Protein AF-A0A963K3J2-F1 (afdb_monomer)

Solvent-accessible surface area (backbone atoms only — not comparable to full-atom values): 12270 Å² total; per-residue (Å²): 139,78,87,81,76,84,78,78,78,76,57,69,78,58,10,74,37,19,31,16,16,49,46,50,81,23,24,69,46,45,49,48,38,48,72,75,38,70,86,36,48,73,39,66,18,94,37,64,67,50,16,40,44,32,27,72,74,52,56,12,47,28,26,45,41,67,46,39,28,72,78,82,41,66,40,70,70,47,72,71,44,58,87,70,54,78,58,26,75,59,49,71,49,79,40,76,63,57,34,19,39,30,26,40,80,88,43,45,86,87,50,42,45,36,34,30,11,18,62,66,60,50,68,40,20,48,62,56,32,60,78,69,70,44,42,80,40,84,35,94,33,32,26,57,31,39,48,50,46,52,70,67,62,46,45,41,40,30,22,45,28,37,68,58,23,25,68,77,47,67,36,37,73,79,41,70,66,43,45,73,54,95,76,30,35,36,38,27,39,32,31,23,66,66,77,54,79,83,54,92,86,70,61,90,80,86,86,86,86,86,85,87,67,66,100,53,91,91,55,128

Nearest PDB structures (foldseek):
  6vh5-assembly1_C  TM=9.732E-01  e=1.500E-26  Brucella abortus 2308
  7am0-assembly2_C  TM=9.475E-01  e=1.123E-25  Komagataeibacter europaeus
  7am0-assembly1_A  TM=9.284E-01  e=2.779E-24  Komagataeibacter europaeus
  2qmx-assembly1_A  TM=9.480E-01  e=4.105E-21  Chlorobaculum tepidum TLS
  3luy-assembly1_A-2  TM=8.808E-01  e=1.979E-15  Bifidobacterium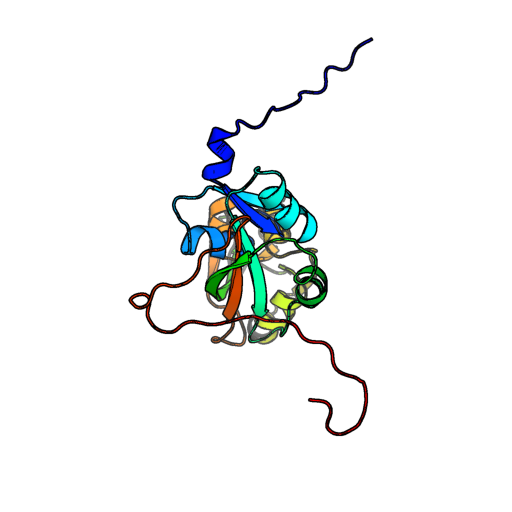 adolescentis ATCC 15703

Sequence (220 aa):
MDEQANDETVDPAGAHQRIAFQGRPGAYSHMACRQAYPELEPLPCESFESAFAAVRDGLARYAMIPVDNTVAGRVADVHHLMPHCGLHIIGEQFLRVNHHLLAVPGATMATVRHVHSHVHALGQCRKFLNEHGLKPVVAADTAGAAADLARTGDLATAVIASHLAAEIYGLVSLTADVEDAEHNTTRFLVLAQEPRYPGVKDGPAITSFLFKVRNVPAAL

Radius of gyration: 19.98 Å; Cα contacts (8 Å, |Δi|>4): 454; chains: 1; bounding box: 61×45×53 Å

Structure (mmCIF, N/CA/C/O backbone):
data_AF-A0A963K3J2-F1
#
_entry.id   AF-A0A963K3J2-F1
#
loop_
_atom_site.group_PDB
_atom_site.id
_atom_site.type_symbol
_atom_site.label_atom_id
_atom_site.label_alt_id
_atom_site.label_comp_id
_atom_site.label_asym_id
_atom_site.label_entity_id
_atom_site.label_seq_id
_atom_site.pdbx_PDB_ins_code
_atom_site.Cartn_x
_atom_site.Cartn_y
_atom_site.Cartn_z
_atom_site.occupancy
_atom_site.B_iso_or_equiv
_atom_site.auth_seq_id
_atom_site.auth_comp_id
_atom_site.auth_asym_id
_atom_site.auth_atom_id
_atom_site.pdbx_PDB_model_num
ATOM 1 N N . MET A 1 1 ? -34.856 1.326 -26.102 1.00 36.12 1 MET A N 1
ATOM 2 C CA . MET A 1 1 ? -34.506 2.651 -26.638 1.00 36.12 1 MET A CA 1
ATOM 3 C C . MET A 1 1 ? -34.648 3.639 -25.497 1.00 36.12 1 MET A C 1
ATOM 5 O O . MET A 1 1 ? -35.773 3.859 -25.078 1.00 36.12 1 MET A O 1
ATOM 9 N N . ASP A 1 2 ? -33.620 4.172 -24.857 1.00 36.34 2 ASP A N 1
ATOM 10 C CA . ASP A 1 2 ? -32.172 4.024 -24.982 1.00 36.34 2 ASP A CA 1
ATOM 11 C C . ASP A 1 2 ? -31.593 4.302 -23.585 1.00 36.34 2 ASP A C 1
ATOM 13 O O . ASP A 1 2 ? -31.950 5.297 -22.956 1.00 36.34 2 ASP A O 1
ATOM 17 N N . GLU A 1 3 ? -30.740 3.404 -23.092 1.00 36.47 3 GLU A N 1
ATOM 18 C CA . GLU A 1 3 ? -29.854 3.644 -21.949 1.00 36.47 3 GLU A CA 1
ATOM 19 C C . GLU A 1 3 ? -28.633 4.396 -22.486 1.00 36.47 3 GLU A C 1
ATOM 21 O O . GLU A 1 3 ? -27.808 3.829 -23.202 1.00 36.47 3 GLU A O 1
ATOM 26 N N . GLN A 1 4 ? -28.528 5.689 -22.183 1.00 33.72 4 GLN A N 1
ATOM 27 C CA . GLN A 1 4 ? -27.292 6.431 -22.408 1.00 33.72 4 GLN A CA 1
ATOM 28 C C . GLN A 1 4 ? -26.324 6.104 -21.272 1.00 33.72 4 GLN A C 1
ATOM 30 O O . GLN A 1 4 ? -26.425 6.637 -20.168 1.00 33.72 4 GLN A O 1
ATOM 35 N N . ALA A 1 5 ? -25.405 5.185 -21.563 1.00 39.09 5 ALA A N 1
ATOM 36 C CA . ALA A 1 5 ? -24.184 4.996 -20.803 1.00 39.09 5 ALA A CA 1
ATOM 37 C C . ALA A 1 5 ? -23.383 6.306 -20.824 1.00 39.09 5 ALA A C 1
ATOM 39 O O . ALA A 1 5 ? -23.091 6.853 -21.889 1.00 39.09 5 ALA A O 1
ATOM 40 N N . ASN A 1 6 ? -23.067 6.816 -19.637 1.00 36.31 6 ASN A N 1
ATOM 41 C CA . ASN A 1 6 ? -22.196 7.963 -19.447 1.00 36.31 6 ASN A CA 1
ATOM 42 C C . ASN A 1 6 ? -20.753 7.501 -19.711 1.00 36.31 6 ASN A C 1
ATOM 44 O O . ASN A 1 6 ? -20.092 6.972 -18.821 1.00 36.31 6 ASN A O 1
ATOM 48 N N . ASP A 1 7 ? -20.317 7.613 -20.963 1.00 40.16 7 ASP A N 1
ATOM 49 C CA . ASP A 1 7 ? -18.926 7.432 -21.372 1.00 40.16 7 ASP A CA 1
ATOM 50 C C . ASP A 1 7 ? -18.143 8.673 -20.920 1.00 40.16 7 ASP A C 1
ATOM 52 O O . ASP A 1 7 ? -18.127 9.706 -21.594 1.00 40.16 7 ASP A O 1
ATOM 56 N N . GLU A 1 8 ? -17.575 8.619 -19.712 1.00 42.84 8 GLU A N 1
ATOM 57 C CA . GLU A 1 8 ? -16.612 9.617 -19.252 1.00 42.84 8 GLU A CA 1
ATOM 58 C C . GLU A 1 8 ? -15.342 9.483 -20.096 1.00 42.84 8 GLU A C 1
ATOM 60 O O . GLU A 1 8 ? -14.406 8.756 -19.765 1.00 42.84 8 GLU A O 1
ATOM 65 N N . THR A 1 9 ? -15.310 10.204 -21.214 1.00 43.97 9 THR A N 1
ATOM 66 C CA . THR A 1 9 ? -14.106 10.386 -22.018 1.00 43.97 9 THR A CA 1
ATOM 67 C C . THR A 1 9 ? -13.031 11.034 -21.149 1.00 43.97 9 THR A C 1
ATOM 69 O O . THR A 1 9 ? -13.088 12.230 -20.855 1.00 43.97 9 THR A O 1
ATOM 72 N N . VAL A 1 10 ? -12.063 10.230 -20.710 1.00 51.34 10 VAL A N 1
ATOM 73 C CA . VAL A 1 10 ? -10.895 10.679 -19.952 1.00 51.34 10 VAL A CA 1
ATOM 74 C C . VAL A 1 10 ? -10.100 11.653 -20.819 1.00 51.34 10 VAL A C 1
ATOM 76 O O . VAL A 1 10 ? -9.636 11.292 -21.898 1.00 51.34 10 VAL A O 1
ATOM 79 N N . ASP A 1 11 ? -9.949 12.892 -20.349 1.00 47.28 11 ASP A N 1
ATOM 80 C CA . ASP A 1 11 ? -9.118 13.900 -21.005 1.00 47.28 11 ASP A CA 1
ATOM 81 C C . ASP A 1 11 ? -7.659 13.396 -21.097 1.00 47.28 11 ASP A C 1
ATOM 83 O O . ASP A 1 11 ? -7.029 13.167 -20.055 1.00 47.28 11 ASP A O 1
ATOM 87 N N . PRO A 1 12 ? -7.087 13.231 -22.306 1.00 49.44 12 PRO A N 1
ATOM 88 C CA . PRO A 1 12 ? -5.704 12.786 -22.480 1.00 49.44 12 PRO A CA 1
ATOM 89 C C . PRO A 1 12 ? -4.677 13.734 -21.835 1.00 49.44 12 PRO A C 1
ATOM 91 O O . PRO A 1 12 ? -3.562 13.308 -21.531 1.00 49.44 12 PRO A O 1
ATOM 94 N N . ALA A 1 13 ? -5.031 14.995 -21.548 1.00 52.22 13 ALA A N 1
ATOM 95 C CA . ALA A 1 13 ? -4.171 15.903 -20.787 1.00 52.22 13 ALA A CA 1
ATOM 96 C C . ALA A 1 13 ? -4.051 15.512 -19.299 1.00 52.22 13 ALA A C 1
ATOM 98 O O . ALA A 1 13 ? -2.998 15.724 -18.689 1.00 52.22 13 ALA A O 1
ATOM 99 N N . GLY A 1 14 ? -5.092 14.901 -18.720 1.00 59.16 14 GLY A N 1
ATOM 100 C CA . GLY A 1 14 ? -5.112 14.445 -17.325 1.00 59.16 14 GLY A CA 1
ATOM 101 C C . GLY A 1 14 ? -4.278 13.183 -17.086 1.00 59.16 14 GLY A C 1
ATOM 102 O O . GLY A 1 14 ? -3.716 12.997 -16.007 1.00 59.16 14 GLY A O 1
ATOM 103 N N . ALA A 1 15 ? -4.109 12.343 -18.107 1.00 61.09 15 ALA A N 1
ATOM 104 C CA . ALA A 1 15 ? -3.328 11.114 -18.000 1.00 61.09 15 ALA A CA 1
ATOM 105 C C . ALA A 1 15 ? -1.845 11.341 -17.668 1.00 61.09 15 ALA A C 1
ATOM 107 O O . ALA A 1 15 ? -1.241 10.581 -16.907 1.00 61.09 15 ALA A O 1
ATOM 108 N N . HIS A 1 16 ? -1.258 12.430 -18.177 1.00 71.56 16 HIS A N 1
ATOM 109 C CA . HIS A 1 16 ? 0.124 12.816 -17.873 1.00 71.56 16 HIS A CA 1
ATOM 110 C C . HIS A 1 16 ? 0.338 13.257 -16.417 1.00 71.56 16 HIS A C 1
ATOM 112 O O . HIS A 1 16 ? 1.486 13.442 -16.000 1.00 71.56 16 HIS A O 1
ATOM 118 N N . GLN A 1 17 ? -0.740 13.409 -15.648 1.00 91.25 17 GLN A N 1
ATOM 119 C CA . GLN A 1 17 ? -0.713 13.806 -14.246 1.00 91.25 17 GLN A CA 1
ATOM 120 C C . GLN A 1 17 ? -1.071 12.659 -13.300 1.00 91.25 17 GLN A C 1
ATOM 122 O O . GLN A 1 17 ? -1.201 12.903 -12.111 1.00 91.25 17 GLN A O 1
ATOM 127 N N . ARG A 1 18 ? -1.209 11.415 -13.780 1.00 97.50 18 ARG A N 1
ATOM 128 C CA . ARG A 1 18 ? -1.636 10.279 -12.946 1.00 97.50 18 ARG A CA 1
ATOM 129 C C . ARG A 1 18 ? -0.554 9.233 -12.716 1.00 97.50 18 ARG A C 1
ATOM 131 O O . ARG A 1 18 ? 0.294 9.003 -13.579 1.00 97.50 18 ARG A O 1
ATOM 138 N N . ILE A 1 19 ? -0.630 8.550 -11.576 1.00 98.38 19 ILE A N 1
ATOM 139 C CA . ILE A 1 19 ? 0.194 7.382 -11.241 1.00 98.38 19 ILE A CA 1
ATOM 140 C C . ILE A 1 19 ? -0.681 6.211 -10.786 1.00 98.38 19 ILE A C 1
ATOM 142 O O . ILE A 1 19 ? -1.353 6.278 -9.761 1.00 98.38 19 ILE A O 1
ATOM 146 N N . ALA A 1 20 ? -0.684 5.129 -11.561 1.00 98.31 20 ALA A N 1
ATOM 147 C CA . ALA A 1 20 ? -1.483 3.943 -11.294 1.00 98.31 20 ALA A CA 1
ATOM 148 C C . ALA A 1 20 ? -0.890 3.094 -10.164 1.00 98.31 20 ALA A C 1
ATOM 150 O O . ALA A 1 20 ? 0.326 2.932 -10.055 1.00 98.31 20 ALA A O 1
ATOM 151 N N . PHE A 1 21 ? -1.745 2.493 -9.346 1.00 98.06 21 PHE A N 1
ATOM 152 C CA . PHE A 1 21 ? -1.334 1.513 -8.349 1.00 98.06 21 PHE A CA 1
ATOM 153 C C . PHE A 1 21 ? -2.431 0.476 -8.130 1.00 98.06 21 PHE A C 1
ATOM 155 O O . PHE A 1 21 ? -3.615 0.783 -8.216 1.00 98.06 21 PHE A O 1
ATOM 162 N N . GLN A 1 22 ? -2.049 -0.752 -7.789 1.00 95.69 22 GLN A N 1
ATOM 163 C CA . GLN A 1 22 ? -3.020 -1.769 -7.394 1.00 95.69 22 GLN A CA 1
ATOM 164 C C . GLN A 1 22 ? -3.481 -1.534 -5.949 1.00 95.69 22 GLN A C 1
ATOM 166 O O . GLN A 1 22 ? -2.655 -1.393 -5.041 1.00 95.69 22 GLN A O 1
ATOM 171 N N . GLY A 1 23 ? -4.797 -1.503 -5.742 1.00 94.44 23 GLY A N 1
ATOM 172 C CA . GLY A 1 23 ? -5.432 -1.399 -4.434 1.00 94.44 23 GLY A CA 1
ATOM 173 C C . GLY A 1 23 ? -6.428 -0.245 -4.329 1.00 94.44 23 GLY A C 1
ATOM 174 O O . GLY A 1 23 ? -6.877 0.327 -5.318 1.00 94.44 23 GLY A O 1
ATOM 175 N N . ARG A 1 24 ? -6.785 0.089 -3.087 1.00 95.69 24 ARG A N 1
ATOM 176 C CA . ARG A 1 24 ? -7.781 1.118 -2.756 1.00 95.69 24 ARG A CA 1
ATOM 177 C C . ARG A 1 24 ? -7.133 2.412 -2.255 1.00 95.69 24 ARG A C 1
ATOM 179 O O . ARG A 1 24 ? -6.004 2.375 -1.751 1.00 95.69 24 ARG A O 1
ATOM 186 N N . PRO A 1 25 ? -7.846 3.552 -2.300 1.00 97.69 25 PRO A N 1
ATOM 187 C CA . PRO A 1 25 ? -7.408 4.763 -1.619 1.00 97.69 25 PRO A CA 1
ATOM 188 C C . PRO A 1 25 ? -7.081 4.486 -0.144 1.00 97.69 25 PRO A C 1
ATOM 190 O O . PRO A 1 25 ? -7.899 3.948 0.596 1.00 97.69 25 PRO A O 1
ATOM 193 N N . GLY A 1 26 ? -5.855 4.804 0.272 1.00 97.00 26 GLY A N 1
ATOM 194 C CA . GLY A 1 26 ? -5.379 4.590 1.643 1.00 97.00 26 GLY A CA 1
ATOM 195 C C . GLY A 1 26 ? -4.521 3.334 1.791 1.00 97.00 26 GLY A C 1
ATOM 196 O O . GLY A 1 26 ? -3.943 3.110 2.851 1.00 97.00 26 GLY A O 1
ATOM 197 N N . ALA A 1 27 ? -4.373 2.529 0.736 1.00 96.88 27 ALA A N 1
ATOM 198 C CA . ALA A 1 27 ? -3.398 1.447 0.711 1.00 96.88 27 ALA A CA 1
ATOM 199 C C . ALA A 1 27 ? -1.955 1.981 0.788 1.00 96.88 27 ALA A C 1
ATOM 201 O O . ALA A 1 27 ? -1.672 3.128 0.436 1.00 96.88 27 ALA A O 1
ATOM 202 N N . TYR A 1 28 ? -1.010 1.122 1.172 1.00 96.69 28 TYR A N 1
ATOM 203 C CA . TYR A 1 28 ? 0.413 1.480 1.194 1.00 96.69 28 TYR A CA 1
ATOM 204 C C . TYR A 1 28 ? 0.950 1.860 -0.193 1.00 96.69 28 TYR A C 1
ATOM 206 O O . TYR A 1 28 ? 1.763 2.771 -0.301 1.00 96.69 28 TYR A O 1
ATOM 214 N N . SER A 1 29 ? 0.438 1.255 -1.269 1.00 96.75 29 SER A N 1
ATOM 215 C CA . SER A 1 29 ? 0.767 1.675 -2.637 1.00 96.75 29 SER A CA 1
ATOM 216 C C . SER A 1 29 ? 0.284 3.103 -2.942 1.00 96.75 29 SER A C 1
ATOM 218 O O . SER A 1 29 ? 0.998 3.852 -3.606 1.00 96.75 29 SER A O 1
ATOM 220 N N . HIS A 1 30 ? -0.870 3.525 -2.399 1.00 98.00 30 HIS A N 1
ATOM 221 C CA . HIS A 1 30 ? -1.339 4.915 -2.497 1.00 98.00 30 HIS A CA 1
ATOM 222 C C . HIS A 1 30 ? -0.369 5.861 -1.767 1.00 98.00 30 HIS A C 1
ATOM 224 O O . HIS A 1 30 ? 0.026 6.891 -2.310 1.00 98.00 30 HIS A O 1
ATOM 230 N N . MET A 1 31 ? 0.081 5.492 -0.565 1.00 97.50 31 MET A N 1
ATOM 231 C CA . MET A 1 31 ? 1.093 6.268 0.163 1.00 97.50 31 MET A CA 1
ATOM 232 C C . MET A 1 31 ? 2.410 6.384 -0.604 1.00 97.50 31 MET A C 1
ATOM 234 O O . MET A 1 31 ? 2.953 7.481 -0.698 1.00 97.50 31 MET A O 1
ATOM 238 N N . ALA A 1 32 ? 2.895 5.283 -1.187 1.00 97.81 32 ALA A N 1
ATOM 239 C CA . ALA A 1 32 ? 4.112 5.285 -1.994 1.00 97.81 32 ALA A CA 1
ATOM 240 C C . ALA A 1 32 ? 3.996 6.250 -3.185 1.00 97.81 32 ALA A C 1
ATOM 242 O O . ALA A 1 32 ? 4.937 6.990 -3.463 1.00 97.81 32 ALA A O 1
ATOM 243 N N . CYS A 1 33 ? 2.826 6.306 -3.834 1.00 98.00 33 CYS A N 1
ATOM 244 C CA . CYS A 1 33 ? 2.549 7.289 -4.882 1.00 98.00 33 CYS A CA 1
ATOM 245 C C . CYS A 1 33 ? 2.665 8.726 -4.358 1.00 98.00 33 CYS A C 1
ATOM 247 O O . CYS A 1 33 ? 3.443 9.500 -4.908 1.00 98.00 33 CYS A O 1
ATOM 249 N N . ARG A 1 34 ? 1.954 9.068 -3.271 1.00 96.38 34 ARG A N 1
ATOM 250 C CA . ARG A 1 34 ? 1.953 10.437 -2.718 1.00 96.38 34 ARG A CA 1
ATOM 251 C C . ARG A 1 34 ? 3.329 10.879 -2.215 1.00 96.38 34 ARG A C 1
ATOM 253 O O . ARG A 1 34 ? 3.647 12.059 -2.307 1.00 96.38 34 ARG A O 1
ATOM 260 N N . GLN A 1 35 ? 4.131 9.961 -1.672 1.00 96.44 35 GLN A N 1
ATOM 261 C CA . GLN A 1 35 ? 5.469 10.277 -1.167 1.00 96.44 35 GLN A CA 1
ATOM 262 C C . GLN A 1 35 ? 6.483 10.489 -2.297 1.00 96.44 35 GLN A C 1
ATOM 264 O O . GLN A 1 35 ? 7.317 11.386 -2.205 1.00 96.44 35 GLN A O 1
ATOM 269 N N . ALA A 1 36 ? 6.433 9.659 -3.341 1.00 96.62 36 ALA A N 1
ATOM 270 C CA . ALA A 1 36 ? 7.413 9.695 -4.423 1.00 96.62 36 ALA A CA 1
ATOM 271 C C . ALA A 1 36 ? 7.085 10.725 -5.512 1.00 96.62 36 ALA A C 1
ATOM 273 O O . ALA A 1 36 ? 8.001 11.295 -6.102 1.00 96.62 36 ALA A O 1
ATOM 274 N N . TYR A 1 37 ? 5.795 10.943 -5.772 1.00 96.75 37 TYR A N 1
ATOM 275 C CA . TYR A 1 37 ? 5.282 11.814 -6.829 1.00 96.75 37 TYR A CA 1
ATOM 276 C C . TYR A 1 37 ? 4.099 12.645 -6.302 1.00 96.75 37 TYR A C 1
ATOM 278 O O . TYR A 1 37 ? 2.956 12.408 -6.699 1.00 96.75 37 TYR A O 1
ATOM 286 N N . PRO A 1 38 ? 4.334 13.594 -5.375 1.00 95.94 38 PRO A N 1
ATOM 287 C CA . PRO A 1 38 ? 3.273 14.407 -4.769 1.00 95.94 38 PRO A CA 1
ATOM 288 C C . PRO A 1 38 ? 2.497 15.264 -5.781 1.00 95.94 38 PRO A C 1
ATOM 290 O O . PRO A 1 38 ? 1.388 15.704 -5.488 1.00 95.94 38 PRO A O 1
ATOM 293 N N . GLU A 1 39 ? 3.076 15.516 -6.953 1.00 95.56 39 GLU A N 1
ATOM 294 C CA . GLU A 1 39 ? 2.466 16.245 -8.060 1.00 95.56 39 GLU A CA 1
ATOM 295 C C . GLU A 1 39 ? 1.533 15.394 -8.932 1.00 95.56 39 GLU A C 1
ATOM 297 O O . GLU A 1 39 ? 0.820 15.957 -9.763 1.00 95.56 39 GLU A O 1
ATOM 302 N N . LEU A 1 40 ? 1.550 14.064 -8.780 1.00 96.62 40 LEU A N 1
ATOM 303 C CA . LEU A 1 40 ? 0.716 13.154 -9.561 1.00 96.62 40 LEU A CA 1
ATOM 304 C C . LEU A 1 40 ? -0.502 12.684 -8.759 1.00 96.62 40 LEU A C 1
ATOM 306 O O . LEU A 1 40 ? -0.405 12.319 -7.589 1.00 96.62 40 LEU A O 1
ATOM 310 N N . GLU A 1 41 ? -1.650 12.632 -9.425 1.00 97.25 41 GLU A N 1
ATOM 311 C CA . GLU A 1 41 ? -2.896 12.070 -8.919 1.00 97.25 41 GLU A CA 1
ATOM 312 C C . GLU A 1 41 ? -2.813 10.530 -8.883 1.00 97.25 41 GLU A C 1
ATOM 314 O O . GLU A 1 41 ? -2.624 9.886 -9.923 1.00 97.25 41 GLU A O 1
ATOM 319 N N . PRO A 1 42 ? -2.956 9.894 -7.708 1.00 97.62 42 PRO A N 1
ATOM 320 C CA . PRO A 1 42 ? -2.936 8.439 -7.618 1.00 97.62 42 PRO A CA 1
ATOM 321 C C . PRO A 1 42 ? -4.200 7.819 -8.225 1.00 97.62 42 PRO A C 1
ATOM 323 O O . PRO A 1 42 ? -5.315 8.134 -7.817 1.00 97.62 42 PRO A O 1
ATOM 326 N N . LEU A 1 43 ? -4.020 6.886 -9.159 1.00 98.00 43 LEU A N 1
ATOM 327 C CA . LEU A 1 43 ? -5.089 6.155 -9.835 1.00 98.00 43 LEU A CA 1
ATOM 328 C C . LEU A 1 43 ? -5.190 4.728 -9.258 1.00 98.00 43 LEU A C 1
ATOM 330 O O . LEU A 1 43 ? -4.334 3.893 -9.564 1.00 98.00 43 LEU A O 1
ATOM 334 N N . PRO A 1 44 ? -6.199 4.421 -8.421 1.00 97.56 44 PRO A N 1
ATOM 335 C CA . PRO A 1 44 ? -6.404 3.069 -7.911 1.00 97.56 44 PRO A CA 1
ATOM 336 C C . PRO A 1 44 ? -6.821 2.116 -9.036 1.00 97.56 44 PRO A C 1
ATOM 338 O O . PRO A 1 44 ? -7.592 2.471 -9.924 1.00 97.56 44 PRO A O 1
ATOM 341 N N . CYS A 1 45 ? -6.315 0.891 -8.984 1.00 97.00 45 CYS A N 1
ATOM 342 C CA . CYS A 1 45 ? -6.562 -0.168 -9.955 1.00 97.00 45 CYS A CA 1
ATOM 343 C C . CYS A 1 45 ? -6.872 -1.480 -9.220 1.00 97.00 45 CYS A C 1
ATOM 345 O O . CYS A 1 45 ? -6.311 -1.757 -8.157 1.00 97.00 45 CYS A O 1
ATOM 347 N N . GLU A 1 46 ? -7.754 -2.311 -9.774 1.00 93.50 46 GLU A N 1
ATOM 348 C CA . GLU A 1 46 ? -8.210 -3.538 -9.102 1.00 93.50 46 GLU A CA 1
ATOM 349 C C . GLU A 1 46 ? -7.116 -4.616 -9.047 1.00 93.50 46 GLU A C 1
ATOM 351 O O . GLU A 1 46 ? -6.962 -5.314 -8.041 1.00 93.50 46 GLU A O 1
ATOM 356 N N . SER A 1 47 ? -6.301 -4.703 -10.100 1.00 94.12 47 SER A N 1
ATOM 357 C CA . SER A 1 47 ? -5.203 -5.666 -10.251 1.00 94.12 47 SER A CA 1
ATOM 358 C C . SER A 1 47 ? -3.908 -5.008 -10.743 1.00 94.12 47 SER A C 1
ATOM 360 O O . SER A 1 47 ? -3.919 -3.881 -11.249 1.00 94.12 47 SER A O 1
ATOM 362 N N . PHE A 1 48 ? -2.779 -5.717 -10.649 1.00 95.25 48 PHE A N 1
ATOM 363 C CA . PHE A 1 48 ? -1.515 -5.235 -11.219 1.00 95.25 48 PHE A CA 1
ATOM 364 C C . PHE A 1 48 ? -1.597 -5.101 -12.740 1.00 95.25 48 PHE A C 1
ATOM 366 O O . PHE A 1 48 ? -1.094 -4.133 -13.301 1.00 95.25 48 PHE A O 1
ATOM 373 N N . GLU A 1 49 ? -2.285 -6.021 -13.411 1.00 95.19 49 GLU A N 1
ATOM 374 C CA . GLU A 1 49 ? -2.509 -5.989 -14.852 1.00 95.19 49 GLU A CA 1
ATOM 375 C C . GLU A 1 49 ? -3.277 -4.743 -15.279 1.00 95.19 49 GLU A C 1
ATOM 377 O O . GLU A 1 49 ? -2.909 -4.130 -16.281 1.00 95.19 49 GLU A O 1
ATOM 382 N N . SER A 1 50 ? -4.293 -4.341 -14.506 1.00 96.06 50 SER A N 1
ATOM 383 C CA . SER A 1 50 ? -5.024 -3.097 -14.763 1.00 96.06 50 SER A CA 1
ATOM 384 C C . SER A 1 50 ? -4.157 -1.857 -14.519 1.00 96.06 50 SER A C 1
ATOM 386 O O . SER A 1 50 ? -4.199 -0.932 -15.326 1.00 96.06 50 SER A O 1
ATOM 388 N N . ALA A 1 51 ? -3.273 -1.867 -13.511 1.00 97.25 51 ALA A N 1
ATOM 389 C CA . ALA A 1 51 ? -2.291 -0.794 -13.324 1.00 97.25 51 ALA A CA 1
ATOM 390 C C . ALA A 1 51 ? -1.284 -0.712 -14.488 1.00 97.25 51 ALA A C 1
ATOM 392 O O . ALA A 1 51 ? -0.931 0.381 -14.926 1.00 97.25 51 ALA A O 1
ATOM 393 N N . PHE A 1 52 ? -0.842 -1.851 -15.035 1.00 96.88 52 PHE A N 1
ATOM 394 C CA . PHE A 1 52 ? 0.017 -1.865 -16.224 1.00 96.88 52 PHE A CA 1
ATOM 395 C C . PHE A 1 52 ? -0.724 -1.377 -17.469 1.00 96.88 52 PHE A C 1
ATOM 397 O O . PHE A 1 52 ? -0.164 -0.608 -18.249 1.00 96.88 52 PHE A O 1
ATOM 404 N N . ALA A 1 53 ? -1.972 -1.816 -17.657 1.00 96.19 53 ALA A N 1
ATOM 405 C CA . ALA A 1 53 ? -2.822 -1.380 -18.759 1.00 96.19 53 ALA A CA 1
ATOM 406 C C . AL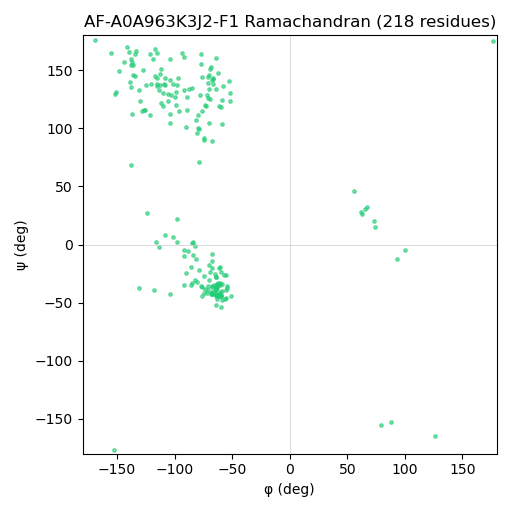A A 1 53 ? -3.041 0.133 -18.719 1.00 96.19 53 ALA A C 1
ATOM 408 O O . ALA A 1 53 ? -2.823 0.788 -19.729 1.00 96.19 53 ALA A O 1
ATOM 409 N N . ALA A 1 54 ? -3.313 0.702 -17.541 1.00 97.12 54 ALA A N 1
ATOM 410 C CA . ALA A 1 54 ? -3.473 2.143 -17.377 1.00 97.12 54 ALA A CA 1
ATOM 411 C C . ALA A 1 54 ? -2.265 2.941 -17.900 1.00 97.12 54 ALA A C 1
ATOM 413 O O . ALA A 1 54 ? -2.446 4.005 -18.483 1.00 97.12 54 ALA A O 1
ATOM 414 N N . VAL A 1 55 ? -1.038 2.433 -17.749 1.00 97.12 55 VAL A N 1
ATOM 415 C CA . VAL A 1 55 ? 0.151 3.093 -18.314 1.00 97.12 55 VAL A CA 1
ATOM 416 C C . VAL A 1 55 ? 0.263 2.880 -19.822 1.00 97.12 55 VAL A C 1
ATOM 418 O O . VAL A 1 55 ? 0.541 3.827 -20.551 1.00 97.12 55 VAL A O 1
ATOM 421 N N . ARG A 1 56 ? 0.036 1.656 -20.314 1.00 94.94 56 ARG A N 1
ATOM 422 C CA . ARG A 1 56 ? 0.129 1.348 -21.755 1.00 94.94 56 ARG A CA 1
ATOM 423 C C . ARG A 1 56 ? -0.908 2.089 -22.592 1.00 94.94 56 ARG A C 1
ATOM 425 O O . ARG A 1 56 ? -0.596 2.521 -23.697 1.00 94.94 56 ARG A O 1
ATOM 432 N N . ASP A 1 57 ? -2.111 2.229 -22.052 1.00 94.38 57 ASP A N 1
ATOM 433 C CA . ASP A 1 57 ? -3.253 2.852 -22.717 1.00 94.38 57 ASP A CA 1
ATOM 434 C C . ASP A 1 57 ? -3.234 4.380 -22.547 1.00 94.38 57 ASP A C 1
ATOM 436 O O . ASP A 1 57 ? -4.130 5.075 -23.019 1.00 94.38 57 ASP A O 1
ATOM 440 N N . GLY A 1 58 ? -2.207 4.915 -21.872 1.00 93.81 58 GLY A N 1
ATOM 441 C CA . GLY A 1 58 ? -2.040 6.344 -21.663 1.00 93.81 58 GLY A CA 1
ATOM 442 C C . GLY A 1 58 ? -3.105 6.944 -20.750 1.00 93.81 58 GLY A C 1
ATOM 443 O O . GLY A 1 58 ? -3.469 8.090 -20.957 1.00 93.81 58 GLY A O 1
ATOM 444 N N . LEU A 1 59 ? -3.614 6.194 -19.765 1.00 95.69 59 LEU A N 1
ATOM 445 C CA . LEU A 1 59 ? -4.499 6.682 -18.692 1.00 95.69 59 LEU A CA 1
ATOM 446 C C . LEU A 1 59 ? -3.717 7.162 -17.459 1.00 95.69 59 LEU A C 1
ATOM 448 O O . LEU A 1 59 ? -4.216 7.974 -16.677 1.00 95.69 59 LEU A O 1
ATOM 452 N N . ALA A 1 60 ? -2.498 6.653 -17.277 1.00 97.69 60 ALA A N 1
ATOM 453 C CA . ALA A 1 60 ? -1.562 7.053 -16.238 1.00 97.69 60 ALA A CA 1
ATOM 454 C C . ALA A 1 60 ? -0.152 7.205 -16.807 1.00 97.69 60 ALA A C 1
ATOM 456 O O . ALA A 1 60 ? 0.277 6.455 -17.680 1.00 97.69 60 ALA A O 1
ATOM 457 N N . ARG A 1 61 ? 0.604 8.159 -16.267 1.00 97.06 61 ARG A N 1
ATOM 458 C CA . ARG A 1 61 ? 1.989 8.399 -16.666 1.00 97.06 61 ARG A CA 1
ATOM 459 C C . ARG A 1 61 ? 2.923 7.300 -16.169 1.00 97.06 61 ARG A C 1
ATOM 461 O O . ARG A 1 61 ? 3.820 6.885 -16.900 1.00 97.06 61 ARG A O 1
ATOM 468 N N . TYR A 1 62 ? 2.724 6.861 -14.929 1.00 98.06 62 TYR A N 1
ATOM 469 C CA . TYR A 1 62 ? 3.542 5.844 -14.269 1.00 98.06 62 TYR A CA 1
ATOM 470 C C . TYR A 1 62 ? 2.676 4.806 -13.561 1.00 98.06 62 TYR A C 1
ATOM 472 O O . TYR A 1 62 ? 1.508 5.066 -13.277 1.00 98.06 62 TYR A O 1
ATOM 480 N N . ALA A 1 63 ? 3.269 3.665 -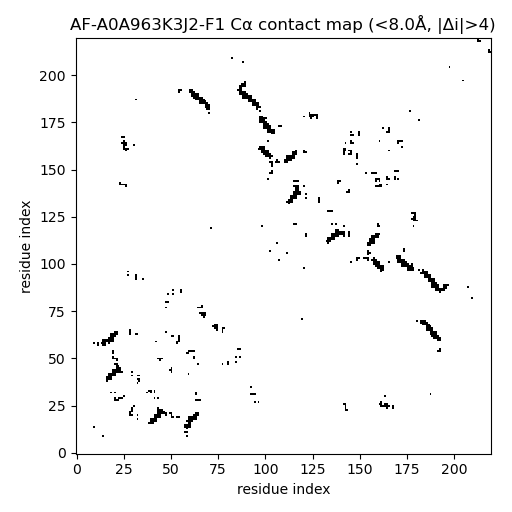13.211 1.00 98.06 63 ALA A N 1
ATOM 481 C CA . ALA A 1 63 ? 2.703 2.726 -12.248 1.00 98.06 63 ALA A CA 1
ATOM 482 C C . ALA A 1 63 ? 3.651 2.513 -11.060 1.00 98.06 63 ALA A C 1
ATOM 484 O O . ALA A 1 63 ? 4.858 2.367 -11.249 1.00 98.06 63 ALA A O 1
ATOM 485 N N . MET A 1 64 ? 3.098 2.471 -9.847 1.00 98.19 64 MET A N 1
ATOM 486 C CA . MET A 1 64 ? 3.807 2.203 -8.594 1.00 98.19 64 MET A CA 1
ATOM 487 C C . MET A 1 64 ? 3.511 0.776 -8.128 1.00 98.19 64 MET A C 1
ATOM 489 O O . MET A 1 64 ? 2.379 0.459 -7.756 1.00 98.19 64 MET A O 1
ATOM 493 N N . ILE A 1 65 ? 4.522 -0.095 -8.151 1.00 97.12 65 ILE A N 1
ATOM 494 C CA . ILE A 1 65 ? 4.321 -1.546 -8.041 1.00 97.12 65 ILE A CA 1
ATOM 495 C C . ILE A 1 65 ? 5.179 -2.134 -6.916 1.00 97.12 65 ILE A C 1
ATOM 497 O O . ILE A 1 65 ? 6.405 -2.097 -7.023 1.00 97.12 65 ILE A O 1
ATOM 501 N N . PRO A 1 66 ? 4.586 -2.695 -5.846 1.00 95.31 66 PRO A N 1
ATOM 502 C CA . PRO A 1 66 ? 5.339 -3.360 -4.787 1.00 95.31 66 PRO A CA 1
ATOM 503 C C . PRO A 1 66 ? 5.946 -4.672 -5.297 1.00 95.31 66 PRO A C 1
ATOM 505 O O . PRO A 1 66 ? 5.252 -5.473 -5.918 1.00 95.31 66 PRO A O 1
ATOM 508 N N . VAL A 1 67 ? 7.226 -4.916 -5.008 1.00 93.44 67 VAL A N 1
ATOM 509 C CA . VAL A 1 67 ? 7.933 -6.146 -5.422 1.00 93.44 67 VAL A CA 1
ATOM 510 C C . VAL A 1 67 ? 8.430 -6.977 -4.246 1.00 93.44 67 VAL A C 1
ATOM 512 O O . VAL A 1 67 ? 8.303 -8.199 -4.258 1.00 93.44 67 VAL A O 1
ATOM 515 N N . ASP A 1 68 ? 8.922 -6.322 -3.198 1.00 90.81 68 ASP A N 1
ATOM 516 C CA . ASP A 1 68 ? 9.521 -6.974 -2.036 1.00 90.81 68 ASP A CA 1
ATOM 517 C C . ASP A 1 68 ? 9.073 -6.279 -0.753 1.00 90.81 68 ASP A C 1
ATOM 519 O O . ASP A 1 68 ? 9.034 -5.051 -0.689 1.00 90.81 68 ASP A O 1
ATOM 523 N N . ASN A 1 69 ? 8.794 -7.050 0.294 1.00 91.19 69 ASN A N 1
ATOM 524 C CA . ASN A 1 69 ? 8.606 -6.554 1.651 1.00 91.19 69 ASN A CA 1
ATOM 525 C C . ASN A 1 69 ? 9.553 -7.287 2.613 1.00 91.19 69 ASN A C 1
ATOM 527 O O . ASN A 1 69 ? 9.707 -8.505 2.535 1.00 91.19 69 ASN A O 1
ATOM 531 N N . THR A 1 70 ? 10.177 -6.562 3.542 1.00 88.38 70 THR A N 1
ATOM 532 C CA . THR A 1 70 ? 11.171 -7.132 4.471 1.00 88.38 70 THR A CA 1
ATOM 533 C C . THR A 1 70 ? 10.594 -8.163 5.445 1.00 88.38 70 THR A C 1
ATOM 535 O O . THR A 1 70 ? 11.331 -9.033 5.899 1.00 88.38 70 THR A O 1
ATOM 538 N N . VAL A 1 71 ? 9.294 -8.098 5.753 1.00 81.88 71 VAL A N 1
ATOM 539 C CA . VAL A 1 71 ? 8.623 -8.978 6.727 1.00 81.88 71 VAL A CA 1
ATOM 540 C C . VAL A 1 71 ? 7.773 -10.053 6.042 1.00 81.88 71 VAL A C 1
ATOM 542 O O . VAL A 1 71 ? 7.786 -11.208 6.457 1.00 81.88 71 VAL A O 1
ATOM 545 N N . ALA A 1 72 ? 7.029 -9.690 4.997 1.00 78.81 72 ALA A N 1
ATOM 546 C CA . ALA A 1 72 ? 6.131 -10.578 4.255 1.00 78.81 72 ALA A CA 1
ATOM 547 C C . ALA A 1 72 ? 6.801 -11.266 3.049 1.00 78.81 72 ALA A C 1
ATOM 549 O O . ALA A 1 72 ? 6.227 -12.189 2.476 1.00 78.81 72 ALA A O 1
ATOM 550 N N . GLY A 1 73 ? 8.014 -10.849 2.675 1.00 82.44 73 GLY A N 1
ATOM 551 C CA . GLY A 1 73 ? 8.748 -11.393 1.537 1.00 82.44 73 GLY A CA 1
ATOM 552 C C . GLY A 1 73 ? 8.282 -10.836 0.188 1.00 82.44 73 GLY A C 1
ATOM 553 O O . GLY A 1 73 ? 7.759 -9.725 0.092 1.00 82.44 73 GLY A O 1
ATOM 554 N N . ARG A 1 74 ? 8.521 -11.612 -0.873 1.00 81.38 74 ARG A N 1
ATOM 555 C CA . ARG A 1 74 ? 8.209 -11.241 -2.263 1.00 81.38 74 ARG A CA 1
ATOM 556 C C . ARG A 1 74 ? 6.709 -11.133 -2.505 1.00 81.38 74 ARG A C 1
ATOM 558 O O . ARG A 1 74 ? 5.944 -11.993 -2.070 1.00 81.38 74 ARG A O 1
ATOM 565 N N . VAL A 1 75 ? 6.310 -10.155 -3.313 1.00 81.19 75 VAL A N 1
ATOM 566 C CA . VAL A 1 75 ? 4.947 -10.072 -3.851 1.00 81.19 75 VAL A CA 1
ATOM 567 C C . VAL A 1 75 ? 4.854 -11.016 -5.053 1.00 81.19 75 VAL A C 1
ATOM 569 O O . VAL A 1 75 ? 5.283 -10.685 -6.158 1.00 81.19 75 VAL A O 1
ATOM 572 N N . ALA A 1 76 ? 4.360 -12.234 -4.810 1.00 67.00 76 ALA A N 1
ATOM 573 C CA . ALA A 1 76 ? 4.482 -13.366 -5.733 1.00 67.00 76 ALA A CA 1
ATOM 574 C C . ALA A 1 76 ? 3.947 -13.083 -7.149 1.00 67.00 76 ALA A C 1
ATOM 576 O O . ALA A 1 76 ? 4.641 -13.363 -8.128 1.00 67.00 76 ALA A O 1
ATOM 577 N N . ASP A 1 77 ? 2.764 -12.477 -7.263 1.00 75.38 77 ASP A N 1
ATOM 578 C CA . ASP A 1 77 ? 2.104 -12.270 -8.558 1.00 75.38 77 ASP A CA 1
ATOM 579 C C . ASP A 1 77 ? 2.883 -11.302 -9.458 1.00 75.38 77 ASP A C 1
ATOM 581 O O . ASP A 1 77 ? 2.998 -11.508 -10.667 1.00 75.38 77 ASP A O 1
ATOM 585 N N . VAL A 1 78 ? 3.529 -10.290 -8.874 1.00 82.31 78 VAL A N 1
ATOM 586 C CA . VAL A 1 78 ? 4.258 -9.270 -9.638 1.00 82.31 78 VAL A CA 1
ATOM 587 C C . VAL A 1 78 ? 5.449 -9.872 -10.382 1.00 82.31 78 VAL A C 1
ATOM 589 O O . VAL A 1 78 ? 5.670 -9.543 -11.545 1.00 82.31 78 VAL A O 1
ATOM 592 N N . HIS A 1 79 ? 6.189 -10.810 -9.785 1.00 80.06 79 HIS A N 1
ATOM 593 C CA . HIS A 1 79 ? 7.340 -11.426 -10.459 1.00 80.06 79 HIS A CA 1
ATOM 594 C C . HIS A 1 79 ? 6.961 -12.225 -11.712 1.00 80.06 79 HIS A C 1
ATOM 596 O O . HIS A 1 79 ? 7.776 -12.338 -12.630 1.00 80.06 79 HIS A O 1
ATOM 602 N N . HIS A 1 80 ? 5.739 -12.759 -11.768 1.00 84.19 80 HIS A N 1
ATOM 603 C CA . HIS A 1 80 ? 5.225 -13.453 -12.946 1.00 84.19 80 HIS A CA 1
ATOM 604 C C . HIS A 1 80 ? 4.722 -12.489 -14.024 1.00 84.19 80 HIS A C 1
ATOM 606 O O . HIS A 1 80 ? 4.861 -12.780 -15.212 1.00 84.19 80 HIS A O 1
ATOM 612 N N . LEU A 1 81 ? 4.182 -11.337 -13.624 1.00 88.12 81 LEU A N 1
ATOM 613 C CA . LEU A 1 81 ? 3.603 -10.361 -14.547 1.00 88.12 81 LEU A CA 1
ATOM 614 C C . LEU A 1 81 ? 4.638 -9.390 -15.131 1.00 88.12 81 LEU A C 1
ATOM 616 O O . LEU A 1 81 ? 4.544 -9.013 -16.299 1.00 88.12 81 LEU A O 1
ATOM 620 N N . MET A 1 82 ? 5.655 -9.016 -14.352 1.00 87.38 82 MET A N 1
ATO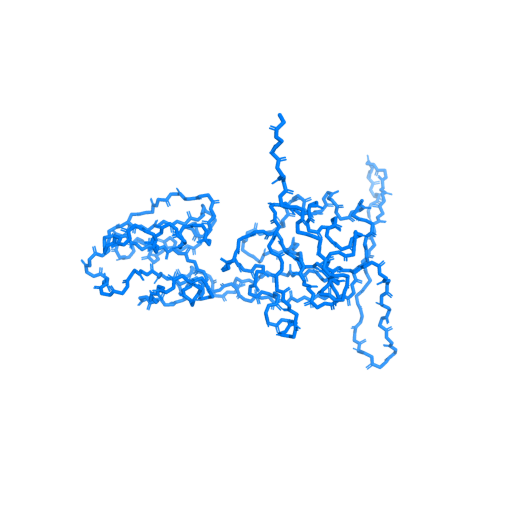M 621 C CA . MET A 1 82 ? 6.702 -8.064 -14.745 1.00 87.38 82 MET A CA 1
ATOM 622 C C . MET A 1 82 ? 7.382 -8.384 -16.091 1.00 87.38 82 MET A C 1
ATOM 624 O O . MET A 1 82 ? 7.518 -7.466 -16.899 1.00 87.38 82 MET A O 1
ATOM 628 N N . PRO A 1 83 ? 7.758 -9.641 -16.413 1.00 88.50 83 PRO A N 1
ATOM 629 C CA . PRO A 1 83 ? 8.351 -9.980 -17.713 1.00 88.50 83 PRO A CA 1
ATOM 630 C C . PRO A 1 83 ? 7.461 -9.663 -18.922 1.00 88.50 83 PRO A C 1
ATOM 632 O O . PRO A 1 83 ? 7.962 -9.529 -20.036 1.00 88.50 83 PRO A O 1
ATOM 635 N N . HIS A 1 84 ? 6.147 -9.588 -18.714 1.00 89.25 84 HIS A N 1
ATOM 636 C CA . HIS A 1 84 ? 5.141 -9.465 -19.765 1.00 89.25 84 HIS A CA 1
ATOM 637 C C . HIS A 1 84 ? 4.368 -8.142 -19.695 1.00 89.25 84 HIS A C 1
ATOM 639 O O . HIS A 1 84 ? 3.472 -7.917 -20.504 1.00 89.25 84 HIS A O 1
ATOM 645 N N . CYS A 1 85 ? 4.710 -7.251 -18.756 1.00 91.31 85 CYS A N 1
ATOM 646 C CA . CYS A 1 85 ? 3.965 -6.011 -18.542 1.00 91.31 85 CYS A CA 1
ATOM 647 C C . CYS A 1 85 ? 4.122 -4.999 -19.691 1.00 91.31 85 CYS A C 1
ATOM 649 O O . CYS A 1 85 ? 3.232 -4.169 -19.884 1.00 91.31 85 CYS A O 1
ATOM 651 N N . GLY A 1 86 ? 5.208 -5.092 -20.471 1.00 92.38 86 GLY A N 1
ATOM 652 C CA . GLY A 1 86 ? 5.493 -4.190 -21.592 1.00 92.38 86 GLY A CA 1
ATOM 653 C C . GLY A 1 86 ? 5.927 -2.785 -21.167 1.00 92.38 86 GLY A C 1
ATOM 654 O O . GLY A 1 86 ? 5.792 -1.856 -21.952 1.00 92.38 86 GLY A O 1
ATOM 655 N N . LEU A 1 87 ? 6.406 -2.627 -19.929 1.00 96.19 87 LEU A N 1
ATOM 656 C CA . LEU A 1 87 ? 6.832 -1.356 -19.345 1.00 96.19 87 LEU A CA 1
ATOM 657 C C . LEU A 1 87 ? 8.300 -1.416 -18.905 1.00 96.19 87 LEU A C 1
ATOM 659 O O . LEU A 1 87 ? 8.880 -2.491 -18.733 1.00 96.19 87 LEU A O 1
ATOM 663 N N . HIS A 1 88 ? 8.886 -0.246 -18.673 1.00 96.25 88 HIS A N 1
ATOM 664 C CA . HIS A 1 88 ? 10.268 -0.084 -18.237 1.00 96.25 88 HIS A CA 1
ATOM 665 C C . HIS A 1 88 ? 10.340 0.369 -16.782 1.00 96.25 88 HIS A C 1
ATOM 667 O O . HIS A 1 88 ? 9.619 1.276 -16.374 1.00 96.25 88 HIS A O 1
ATOM 673 N N . ILE A 1 89 ? 11.253 -0.225 -16.010 1.00 96.00 89 ILE A N 1
ATOM 674 C CA . ILE A 1 89 ? 11.584 0.253 -14.663 1.00 96.00 89 ILE A CA 1
ATOM 675 C C . ILE A 1 89 ? 12.392 1.543 -14.808 1.00 96.00 89 ILE A C 1
ATOM 677 O O . ILE A 1 89 ? 13.478 1.525 -15.387 1.00 96.00 89 ILE A O 1
ATOM 681 N N . ILE A 1 90 ? 11.869 2.646 -14.274 1.00 95.62 90 ILE A N 1
ATOM 682 C CA . ILE A 1 90 ? 12.499 3.976 -14.336 1.00 95.62 90 ILE A CA 1
ATOM 683 C C . ILE A 1 90 ? 12.946 4.504 -12.969 1.00 95.62 90 ILE A C 1
ATOM 685 O O . ILE A 1 90 ? 13.502 5.597 -12.877 1.00 95.62 90 ILE A O 1
ATOM 689 N N . GLY A 1 91 ? 12.685 3.747 -11.905 1.00 94.88 91 GLY A N 1
ATOM 690 C CA . GLY A 1 91 ? 13.057 4.103 -10.545 1.00 94.88 91 GLY A CA 1
ATOM 691 C C . GLY A 1 91 ? 12.548 3.092 -9.526 1.00 94.88 91 GLY A C 1
ATOM 692 O O . GLY A 1 91 ? 11.804 2.165 -9.855 1.00 94.88 91 GLY A O 1
ATOM 693 N N . GLU A 1 92 ? 12.942 3.298 -8.276 1.00 95.19 92 GLU A N 1
ATOM 694 C CA . GLU A 1 92 ? 12.476 2.529 -7.129 1.00 95.19 92 GLU A CA 1
ATOM 695 C C . GLU A 1 92 ? 12.164 3.450 -5.954 1.00 95.19 92 GLU A C 1
ATOM 697 O O . GLU A 1 92 ? 12.699 4.555 -5.859 1.00 95.19 92 GLU A O 1
ATOM 702 N N . GLN A 1 93 ? 11.275 2.995 -5.077 1.00 95.75 93 GLN A N 1
ATOM 703 C CA . GLN A 1 93 ? 10.846 3.720 -3.889 1.00 95.75 93 GLN A CA 1
ATOM 704 C C . GLN A 1 93 ? 10.751 2.765 -2.709 1.00 95.75 93 GLN A C 1
ATOM 706 O O . GLN A 1 93 ? 10.211 1.667 -2.829 1.00 95.75 93 GLN A O 1
ATOM 711 N N . PHE A 1 94 ? 11.265 3.184 -1.559 1.00 96.06 94 PHE A N 1
ATOM 712 C CA . PHE A 1 94 ? 11.201 2.408 -0.327 1.00 96.06 94 PHE A CA 1
ATOM 713 C C . PHE A 1 94 ? 10.249 3.098 0.637 1.00 96.06 94 PHE A C 1
ATOM 715 O O . PHE A 1 94 ? 10.481 4.237 1.038 1.00 96.06 94 PHE A O 1
ATOM 722 N N . LEU A 1 95 ? 9.188 2.395 1.016 1.00 95.81 95 LEU A N 1
ATOM 723 C CA . LEU A 1 95 ? 8.215 2.878 1.984 1.00 95.81 95 LEU A CA 1
ATOM 724 C C . LEU A 1 95 ? 8.321 2.044 3.254 1.00 95.81 95 LEU A C 1
ATOM 726 O O . LEU A 1 95 ? 8.120 0.825 3.217 1.00 95.81 95 LEU A O 1
ATOM 730 N N . ARG A 1 96 ? 8.589 2.704 4.381 1.00 94.25 96 ARG A N 1
ATOM 731 C CA . ARG A 1 96 ? 8.405 2.087 5.694 1.00 94.25 96 ARG A CA 1
ATOM 732 C C . ARG A 1 96 ? 6.904 1.905 5.939 1.00 94.25 96 ARG A C 1
ATOM 734 O O . ARG A 1 96 ? 6.122 2.842 5.806 1.00 94.25 96 ARG A O 1
ATOM 741 N N . VAL A 1 97 ? 6.509 0.678 6.243 1.00 92.69 97 VAL A N 1
ATOM 742 C CA . VAL A 1 97 ? 5.137 0.287 6.554 1.00 92.69 97 VAL A CA 1
ATOM 743 C C . VAL A 1 97 ? 4.944 0.434 8.056 1.00 92.69 97 VAL A C 1
ATOM 745 O O . VAL A 1 97 ? 5.364 -0.430 8.821 1.00 92.69 97 VAL A O 1
ATOM 748 N N . ASN A 1 98 ? 4.295 1.523 8.451 1.00 93.62 98 ASN A N 1
ATOM 749 C CA . ASN A 1 98 ? 3.846 1.757 9.819 1.00 93.62 98 ASN A CA 1
ATOM 750 C C . ASN A 1 98 ? 2.350 1.425 9.909 1.00 93.62 98 ASN A C 1
ATOM 752 O O . ASN A 1 98 ? 1.542 1.902 9.097 1.00 93.62 98 ASN A O 1
ATOM 756 N N . HIS A 1 99 ? 1.981 0.572 10.860 1.00 97.25 99 HIS A N 1
ATOM 757 C CA . HIS A 1 99 ? 0.595 0.196 11.118 1.00 97.25 99 HIS A CA 1
ATOM 758 C C . HIS A 1 99 ? 0.008 1.122 12.178 1.00 97.25 99 HIS A C 1
ATOM 760 O O . HIS A 1 99 ? 0.604 1.353 13.227 1.00 97.25 99 HIS A O 1
ATOM 766 N N . HIS A 1 100 ? -1.189 1.640 11.919 1.00 98.50 100 HIS A N 1
ATOM 767 C CA . HIS A 1 100 ? -1.947 2.424 12.885 1.00 98.50 100 HIS A CA 1
ATOM 768 C C . HIS A 1 100 ? -3.198 1.663 13.302 1.00 98.50 100 HIS A C 1
ATOM 770 O O . HIS A 1 100 ? -3.916 1.128 12.453 1.00 98.50 100 HIS A O 1
ATOM 776 N N . LEU A 1 101 ? -3.493 1.675 14.602 1.00 98.62 101 LEU A N 1
ATOM 777 C CA . LEU A 1 101 ? -4.799 1.294 15.116 1.00 98.62 101 LEU A CA 1
ATOM 778 C C . LEU A 1 101 ? -5.753 2.478 14.933 1.00 98.62 101 LEU A C 1
ATOM 780 O O . LEU A 1 101 ? -5.731 3.434 15.713 1.00 98.62 101 LEU A O 1
ATOM 784 N N . LEU A 1 102 ? -6.575 2.424 13.891 1.00 98.75 102 LEU A N 1
ATOM 785 C CA . LEU A 1 102 ? -7.534 3.470 13.560 1.00 98.75 102 LEU A CA 1
ATOM 786 C C . LEU A 1 102 ? -8.918 3.133 14.097 1.00 98.75 102 LEU A C 1
ATOM 788 O O . LEU A 1 102 ? -9.349 1.983 14.046 1.00 98.75 102 LEU A O 1
ATOM 792 N N . ALA A 1 103 ? -9.639 4.145 14.555 1.00 98.62 103 ALA A N 1
ATOM 793 C CA . ALA A 1 103 ? -11.019 4.018 14.988 1.00 98.62 103 ALA A CA 1
ATOM 794 C C . ALA A 1 103 ? -11.844 5.235 14.557 1.00 98.62 103 ALA A C 1
ATOM 796 O O . ALA A 1 103 ? -11.303 6.237 14.089 1.00 98.62 103 ALA A O 1
ATOM 797 N N . VAL A 1 104 ? -13.163 5.161 14.704 1.00 98.56 104 VAL A N 1
ATOM 798 C CA . VAL A 1 104 ? -14.033 6.318 14.459 1.00 98.56 104 VAL A CA 1
ATOM 799 C C . VAL A 1 104 ? -13.830 7.391 15.541 1.00 98.56 104 VAL A C 1
ATOM 801 O O . VAL A 1 104 ? -13.488 7.051 16.680 1.00 98.56 104 VAL A O 1
ATOM 8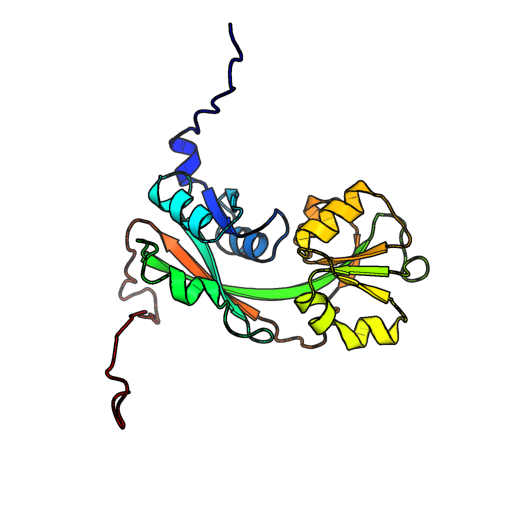04 N N . PRO A 1 105 ? -14.036 8.687 15.238 1.00 98.31 105 PRO A N 1
ATOM 805 C CA . PRO A 1 105 ? -13.952 9.744 16.243 1.00 98.31 105 PRO A CA 1
ATOM 806 C C . PRO A 1 105 ? -14.818 9.442 17.477 1.00 98.31 105 PRO A C 1
ATOM 808 O O . PRO A 1 105 ? -15.993 9.101 17.358 1.00 98.31 105 PRO A O 1
ATOM 811 N N . GLY A 1 106 ? -14.232 9.564 18.670 1.00 96.62 106 GLY A N 1
ATOM 812 C CA . GLY A 1 106 ? -14.892 9.250 19.945 1.00 96.62 106 GLY A CA 1
ATOM 813 C C . GLY A 1 106 ? -14.662 7.824 20.460 1.00 96.62 106 GLY A C 1
ATOM 814 O O . GLY A 1 106 ? -14.923 7.561 21.635 1.00 96.62 106 GLY A O 1
ATOM 815 N N . ALA A 1 107 ? -14.126 6.916 19.639 1.00 97.62 107 ALA A N 1
ATOM 816 C CA . ALA A 1 107 ? -13.635 5.630 20.123 1.00 97.62 107 ALA A CA 1
ATOM 817 C C . ALA A 1 107 ? -12.378 5.813 20.993 1.00 97.62 107 ALA A C 1
ATOM 819 O O . ALA A 1 107 ? -11.611 6.763 20.837 1.00 97.62 107 ALA A O 1
ATOM 820 N N . THR A 1 108 ? -12.154 4.881 21.915 1.00 97.38 108 THR A N 1
ATOM 821 C CA . THR A 1 108 ? -10.985 4.852 22.803 1.00 97.38 108 THR A CA 1
ATOM 822 C C . THR A 1 108 ? -10.483 3.421 22.954 1.00 97.38 108 THR A C 1
ATOM 824 O O . THR A 1 108 ? -11.217 2.467 22.696 1.00 97.38 108 THR A O 1
ATOM 827 N N . MET A 1 109 ? -9.273 3.239 23.486 1.00 96.88 109 MET A N 1
ATOM 828 C CA . MET A 1 109 ? -8.773 1.899 23.831 1.00 96.88 109 MET A CA 1
ATOM 829 C C . MET A 1 109 ? -9.713 1.136 24.784 1.00 96.88 109 MET A C 1
ATOM 831 O O . MET A 1 109 ? -9.756 -0.089 24.760 1.00 96.88 109 MET A O 1
ATOM 835 N N . ALA A 1 110 ? -10.516 1.843 25.588 1.00 95.56 110 ALA A N 1
ATOM 836 C CA . ALA A 1 110 ? -11.489 1.234 26.490 1.00 95.56 110 ALA A CA 1
ATOM 837 C C . ALA A 1 110 ? -12.786 0.783 25.792 1.00 95.56 110 ALA A C 1
ATOM 839 O O . ALA A 1 110 ? -13.482 -0.086 26.326 1.00 95.56 110 ALA A O 1
ATOM 840 N N . THR A 1 111 ? -13.133 1.335 24.623 1.00 94.94 111 THR A N 1
ATOM 841 C CA . THR A 1 111 ? -14.358 0.981 23.876 1.00 94.94 111 THR A CA 1
ATOM 842 C C . THR A 1 111 ? -14.110 -0.134 22.868 1.00 94.94 111 THR A C 1
ATOM 844 O O . THR A 1 111 ? -14.973 -0.989 22.683 1.00 94.94 111 THR A O 1
ATOM 847 N N . VAL A 1 112 ? -12.921 -0.162 22.264 1.00 97.56 112 VAL A N 1
ATOM 848 C CA . VAL A 1 112 ? -12.556 -1.099 21.195 1.00 97.56 112 VAL A CA 1
ATOM 849 C C . VAL A 1 112 ? -12.488 -2.539 21.716 1.00 97.56 112 VAL A C 1
ATOM 851 O O . VAL A 1 112 ? -11.994 -2.815 22.810 1.00 97.56 112 VAL A O 1
ATOM 854 N N . ARG A 1 113 ? -13.015 -3.481 20.932 1.00 97.56 113 ARG A N 1
ATOM 855 C CA . ARG A 1 113 ? -13.032 -4.925 21.225 1.00 97.56 113 ARG A CA 1
ATOM 856 C C . ARG A 1 113 ? -12.533 -5.756 20.050 1.00 97.56 113 ARG A C 1
ATOM 858 O O . ARG A 1 113 ? -11.855 -6.760 20.269 1.00 97.56 113 ARG A O 1
ATOM 865 N N . HIS A 1 114 ? -12.867 -5.346 18.828 1.00 97.56 114 HIS A N 1
ATOM 866 C CA . HIS A 1 114 ? -12.517 -6.051 17.598 1.00 97.56 114 HIS A CA 1
ATOM 867 C C . HIS A 1 114 ? -11.576 -5.205 16.748 1.00 97.56 114 HIS A C 1
ATOM 869 O O . HIS A 1 114 ? -11.718 -3.983 16.693 1.00 97.56 114 HIS A O 1
ATOM 875 N N . VAL A 1 115 ? -10.623 -5.859 16.085 1.00 98.69 115 VAL A N 1
ATOM 876 C CA . VAL A 1 115 ? -9.671 -5.206 15.185 1.00 98.69 115 VAL A CA 1
ATOM 877 C C . VAL A 1 115 ? -9.706 -5.878 13.825 1.00 98.69 115 VAL A C 1
ATOM 879 O O . VAL A 1 115 ? -9.351 -7.048 13.698 1.00 98.69 115 VAL A O 1
ATOM 882 N N . HIS A 1 116 ? -10.130 -5.131 12.812 1.00 98.62 116 HIS A N 1
ATOM 883 C CA . HIS A 1 116 ? -10.283 -5.620 11.448 1.00 98.62 116 HIS A CA 1
ATOM 884 C C . HIS A 1 116 ? -9.074 -5.236 10.595 1.00 98.62 116 HIS A C 1
ATOM 886 O O . HIS A 1 116 ? -8.652 -4.081 10.593 1.00 98.62 116 HIS A O 1
ATOM 892 N N . SER A 1 117 ? -8.500 -6.184 9.857 1.00 98.38 117 SER A N 1
ATOM 893 C CA . SER A 1 117 ? -7.461 -5.884 8.865 1.00 98.38 117 SER A CA 1
ATOM 894 C C . SER A 1 117 ? -7.168 -7.090 7.971 1.00 98.38 117 SER A C 1
ATOM 896 O O . SER A 1 117 ? -7.696 -8.183 8.179 1.00 98.38 117 SER A O 1
ATOM 898 N N . HIS A 1 118 ? -6.293 -6.907 6.985 1.00 95.75 118 HIS A N 1
ATOM 899 C CA . HIS A 1 118 ? -5.766 -8.006 6.186 1.00 95.75 118 HIS A CA 1
ATOM 900 C C . HIS A 1 118 ? -4.972 -8.996 7.056 1.00 95.75 118 HIS A C 1
ATOM 902 O O . HIS A 1 118 ? -4.286 -8.595 7.999 1.00 95.75 118 HIS A O 1
ATOM 908 N N . VAL A 1 119 ? -4.990 -10.286 6.700 1.00 94.81 119 VAL A N 1
ATOM 909 C CA . VAL A 1 119 ? -4.327 -11.355 7.472 1.00 94.81 119 VAL A CA 1
ATOM 910 C C . VAL A 1 119 ? -2.840 -11.080 7.732 1.00 94.81 119 VAL A C 1
ATOM 912 O O . VAL A 1 119 ? -2.353 -11.339 8.831 1.00 94.81 119 VAL A O 1
ATOM 915 N N . HIS A 1 120 ? -2.126 -10.487 6.769 1.00 92.25 120 HIS A N 1
ATOM 916 C CA . HIS A 1 120 ? -0.717 -10.122 6.955 1.00 92.25 120 HIS A CA 1
ATOM 917 C C . HIS A 1 120 ? -0.531 -9.002 7.985 1.00 92.25 120 HIS A C 1
ATOM 919 O O . HIS A 1 120 ? 0.352 -9.109 8.827 1.00 92.25 120 HIS A O 1
ATOM 925 N N . ALA A 1 121 ? -1.371 -7.964 7.962 1.00 94.81 121 ALA A N 1
ATOM 926 C CA . ALA A 1 121 ? -1.281 -6.861 8.916 1.00 94.81 121 ALA A CA 1
ATOM 927 C C . ALA A 1 121 ? -1.635 -7.328 10.338 1.00 94.81 121 ALA A C 1
ATOM 929 O O . ALA A 1 121 ? -0.907 -7.030 11.281 1.00 94.81 121 ALA A O 1
ATOM 930 N N . LEU A 1 122 ? -2.673 -8.161 10.486 1.00 96.88 122 LEU A N 1
ATOM 931 C CA . LEU A 1 122 ? -3.001 -8.799 11.769 1.00 96.88 122 LEU A CA 1
ATOM 932 C C . LEU A 1 122 ? -1.849 -9.674 12.279 1.00 96.88 122 LEU A C 1
ATOM 934 O O . LEU A 1 122 ? -1.494 -9.613 13.454 1.00 96.88 122 LEU A O 1
ATOM 938 N N . GLY A 1 123 ? -1.241 -10.471 11.394 1.00 94.75 123 GLY A N 1
ATOM 939 C CA . GLY A 1 123 ? -0.098 -11.323 11.721 1.00 94.75 123 GLY A CA 1
ATOM 940 C C . GLY A 1 123 ? 1.152 -10.545 12.141 1.00 94.75 123 GLY A C 1
ATOM 941 O O . GLY A 1 123 ? 1.944 -11.062 12.933 1.00 94.75 123 GLY A O 1
ATOM 942 N N . GLN A 1 124 ? 1.295 -9.316 11.638 1.00 94.44 124 GLN A N 1
ATOM 943 C CA . GLN A 1 124 ? 2.374 -8.383 11.951 1.00 94.44 124 GLN A CA 1
ATOM 944 C C . GLN A 1 124 ? 2.139 -7.571 13.228 1.00 94.44 124 GLN A C 1
ATOM 946 O O . GLN A 1 124 ? 3.069 -6.899 13.634 1.00 94.44 124 GLN A O 1
ATOM 951 N N . CYS A 1 125 ? 0.959 -7.609 13.854 1.00 97.00 125 CYS A N 1
ATOM 952 C CA . CYS A 1 125 ? 0.644 -6.806 15.050 1.00 97.00 125 CYS A CA 1
ATOM 953 C C . CYS A 1 125 ? 0.191 -7.683 16.232 1.00 97.00 125 CYS A C 1
ATOM 955 O O . CYS A 1 125 ? -0.616 -7.270 17.068 1.00 97.00 125 CYS A O 1
ATOM 957 N N . ARG A 1 126 ? 0.628 -8.948 16.285 1.00 96.81 126 ARG A N 1
ATOM 958 C CA . ARG A 1 126 ? 0.070 -9.935 17.224 1.00 96.81 126 ARG A CA 1
ATOM 959 C C . ARG A 1 126 ? 0.407 -9.616 18.672 1.00 96.81 126 ARG A C 1
ATOM 961 O O . ARG A 1 126 ? -0.425 -9.887 19.537 1.00 96.81 126 ARG A O 1
ATOM 968 N N . LYS A 1 127 ? 1.600 -9.080 18.954 1.00 96.88 127 LYS A N 1
ATOM 969 C CA . LYS A 1 127 ? 1.993 -8.736 20.329 1.00 96.88 127 LYS A CA 1
ATOM 970 C C . LYS A 1 127 ? 1.078 -7.647 20.867 1.00 96.88 127 LYS A C 1
ATOM 972 O O . LYS A 1 127 ? 0.421 -7.866 21.880 1.00 96.88 127 LYS A O 1
ATOM 977 N N . PHE A 1 128 ? 0.933 -6.562 20.108 1.00 97.69 128 PHE A N 1
ATOM 978 C CA . PHE A 1 128 ? 0.067 -5.441 20.457 1.00 97.69 128 PHE A CA 1
ATOM 979 C C . PHE A 1 128 ? -1.387 -5.877 20.697 1.00 97.69 128 PHE A C 1
ATOM 981 O O . PHE A 1 128 ? -1.988 -5.518 21.713 1.00 97.69 128 PHE A O 1
ATOM 988 N N . LEU A 1 129 ? -1.948 -6.694 19.795 1.00 97.88 129 LEU A N 1
ATOM 989 C CA . LEU A 1 129 ? -3.324 -7.189 19.916 1.00 97.88 129 LEU A CA 1
ATOM 990 C C . LEU A 1 129 ? -3.526 -8.048 21.173 1.00 97.88 129 LEU A C 1
ATOM 992 O O . LEU A 1 129 ? -4.521 -7.877 21.879 1.00 97.88 129 LEU A O 1
ATOM 996 N N . ASN A 1 130 ? -2.578 -8.939 21.475 1.00 97.44 130 ASN A N 1
ATOM 997 C CA . ASN A 1 130 ? -2.642 -9.803 22.654 1.00 97.44 130 ASN A CA 1
ATOM 998 C C . ASN A 1 130 ? -2.493 -9.012 23.960 1.00 97.44 130 ASN A C 1
ATOM 1000 O O . ASN A 1 130 ? -3.245 -9.255 24.901 1.00 97.44 130 ASN A O 1
ATOM 1004 N N . GLU A 1 131 ? -1.560 -8.059 24.009 1.00 97.25 131 GLU A N 1
ATOM 1005 C CA . GLU A 1 131 ? -1.317 -7.200 25.177 1.00 97.25 131 GLU A CA 1
ATOM 1006 C C . GLU A 1 131 ? -2.561 -6.396 25.577 1.00 97.25 131 GLU A C 1
ATOM 1008 O O . GLU A 1 131 ? -2.822 -6.207 26.764 1.00 97.25 131 GLU A O 1
ATOM 1013 N N . HIS A 1 132 ? -3.370 -5.988 24.597 1.00 97.00 132 HIS A N 1
ATOM 1014 C CA . HIS A 1 132 ? -4.585 -5.201 24.816 1.00 97.00 132 HIS A CA 1
ATOM 1015 C C . HIS A 1 132 ? -5.874 -6.040 24.836 1.00 97.00 132 HIS A C 1
ATOM 1017 O O . HIS A 1 132 ? -6.966 -5.486 24.962 1.00 97.00 132 HIS A O 1
ATOM 1023 N N . GLY A 1 133 ? -5.781 -7.369 24.704 1.00 96.81 133 GLY A N 1
ATOM 1024 C CA . GLY A 1 133 ? -6.947 -8.260 24.676 1.00 96.81 133 GLY A CA 1
ATOM 1025 C C . GLY A 1 133 ? -7.904 -8.000 23.503 1.00 96.81 133 GLY A C 1
ATOM 1026 O O . GLY A 1 133 ? -9.107 -8.250 23.616 1.00 96.81 133 GLY A O 1
ATOM 1027 N N . LEU A 1 134 ? -7.384 -7.479 22.390 1.00 98.06 134 LEU A N 1
ATOM 1028 C CA . LEU A 1 134 ? -8.151 -7.118 21.201 1.00 98.06 134 LEU A CA 1
ATOM 1029 C C . LEU A 1 134 ? -8.344 -8.333 20.290 1.00 98.06 134 LEU A C 1
ATOM 1031 O O . LEU A 1 134 ? -7.403 -9.075 20.009 1.00 98.06 134 LEU A O 1
ATOM 1035 N N . LYS A 1 135 ? -9.568 -8.540 19.796 1.00 98.06 135 LYS A N 1
ATOM 1036 C CA . LYS A 1 135 ? -9.902 -9.705 18.965 1.00 98.06 135 LYS A CA 1
ATOM 1037 C C . LYS A 1 135 ? -9.661 -9.414 17.478 1.00 98.06 135 LYS A C 1
ATOM 1039 O O . LYS A 1 135 ? -10.374 -8.572 16.927 1.00 98.06 135 LYS A O 1
ATOM 1044 N N . PRO A 1 136 ? -8.720 -10.103 16.805 1.00 98.19 136 PRO A N 1
ATOM 1045 C CA . PRO A 1 136 ? -8.489 -9.913 15.376 1.00 98.19 136 PRO A CA 1
ATOM 1046 C C . PRO A 1 136 ? -9.637 -10.486 14.535 1.00 98.19 136 PRO A C 1
ATOM 1048 O O . PRO A 1 136 ? -10.115 -11.591 14.795 1.00 98.19 136 PRO A O 1
ATOM 1051 N N . VAL A 1 137 ? -10.030 -9.762 13.488 1.00 98.31 137 VAL A N 1
ATOM 1052 C CA . VAL A 1 137 ? -11.026 -10.177 12.492 1.00 98.31 137 VAL A CA 1
ATOM 1053 C C . VAL A 1 137 ? -10.449 -9.956 11.097 1.00 98.31 137 VAL A C 1
ATOM 1055 O O . VAL A 1 137 ? -10.025 -8.854 10.750 1.00 98.31 137 VAL A O 1
ATOM 1058 N N . VAL A 1 138 ? -10.409 -11.013 10.286 1.00 98.12 138 VAL A N 1
ATOM 1059 C CA . VAL A 1 138 ? -9.840 -10.943 8.935 1.00 98.12 138 VAL A CA 1
ATOM 1060 C C . VAL A 1 138 ? -10.769 -10.152 8.015 1.00 98.12 138 VAL A C 1
ATOM 1062 O O . VAL A 1 138 ? -11.956 -10.452 7.908 1.00 98.12 138 VAL A O 1
ATOM 1065 N N . ALA A 1 139 ? -10.199 -9.166 7.330 1.00 97.00 139 ALA A N 1
ATOM 1066 C CA . ALA A 1 139 ? -10.817 -8.393 6.261 1.00 97.00 139 ALA A CA 1
ATOM 1067 C C . ALA A 1 139 ? -10.086 -8.635 4.930 1.00 97.00 139 ALA A C 1
ATOM 1069 O O . ALA A 1 139 ? -8.964 -9.148 4.907 1.00 97.00 139 ALA A O 1
ATOM 1070 N N . ALA A 1 140 ? -10.725 -8.251 3.822 1.00 92.06 140 ALA A N 1
ATOM 1071 C CA . ALA A 1 140 ? -10.183 -8.448 2.477 1.00 92.06 140 ALA A CA 1
ATOM 1072 C C . ALA A 1 140 ? -8.892 -7.652 2.233 1.00 92.06 140 ALA A C 1
ATOM 1074 O O . ALA A 1 140 ? -7.946 -8.180 1.659 1.00 92.06 140 ALA A O 1
ATOM 1075 N N . ASP A 1 141 ? -8.830 -6.403 2.696 1.00 93.31 141 ASP A N 1
ATOM 1076 C CA . ASP A 1 141 ? -7.643 -5.557 2.609 1.00 93.31 141 ASP A CA 1
ATOM 1077 C C . ASP A 1 141 ? -7.653 -4.482 3.715 1.00 93.31 141 ASP A C 1
ATOM 1079 O O . ASP A 1 141 ? -8.669 -4.261 4.379 1.00 93.31 141 ASP A O 1
ATOM 1083 N N . THR A 1 142 ? -6.508 -3.838 3.960 1.00 96.31 142 THR A N 1
ATOM 1084 C CA . THR A 1 142 ? -6.347 -2.883 5.071 1.00 96.31 142 THR A CA 1
ATOM 1085 C C . THR A 1 142 ? -7.110 -1.574 4.850 1.00 96.31 142 THR A C 1
ATOM 1087 O O . THR A 1 142 ? -7.710 -1.041 5.782 1.00 96.31 142 THR A O 1
ATOM 1090 N N . ALA A 1 143 ? -7.124 -1.056 3.621 1.00 96.94 143 ALA A N 1
ATOM 1091 C CA . ALA A 1 143 ? -7.791 0.198 3.282 1.00 96.94 143 ALA A CA 1
ATOM 1092 C C . ALA A 1 143 ? -9.313 0.019 3.165 1.00 96.94 143 ALA A C 1
ATOM 1094 O O . ALA A 1 143 ? -10.073 0.883 3.594 1.00 96.94 143 ALA A O 1
ATOM 1095 N N . GLY A 1 144 ? -9.759 -1.126 2.652 1.00 96.94 144 GLY A N 1
ATOM 1096 C CA . GLY A 1 144 ? -11.149 -1.559 2.623 1.00 96.94 144 GLY A CA 1
ATOM 1097 C C . GLY A 1 144 ? -11.723 -1.702 4.027 1.00 96.94 144 GLY A C 1
ATOM 1098 O O . GLY A 1 144 ? -12.811 -1.197 4.277 1.00 96.94 144 GLY A O 1
ATOM 1099 N N . ALA A 1 145 ? -10.961 -2.272 4.970 1.00 97.88 145 ALA A N 1
ATOM 1100 C CA . ALA A 1 145 ? -11.369 -2.327 6.374 1.00 97.88 145 ALA A CA 1
ATOM 1101 C C . ALA A 1 145 ? -11.593 -0.922 6.967 1.00 97.88 145 ALA A C 1
ATOM 1103 O O . ALA A 1 145 ? -12.594 -0.696 7.645 1.00 97.88 145 ALA A O 1
ATOM 1104 N N . ALA A 1 146 ? -10.704 0.036 6.679 1.00 98.44 146 ALA A N 1
ATOM 1105 C CA . ALA A 1 146 ? -10.866 1.428 7.107 1.00 98.44 146 ALA A CA 1
ATOM 1106 C C . ALA A 1 146 ? -12.097 2.104 6.480 1.00 98.44 146 ALA A C 1
ATOM 1108 O O . ALA A 1 146 ? -12.866 2.751 7.191 1.00 98.44 146 ALA A O 1
ATOM 1109 N N . ALA A 1 147 ? -12.326 1.905 5.180 1.00 98.12 147 ALA A N 1
ATOM 1110 C CA . ALA A 1 147 ? -13.515 2.409 4.498 1.00 98.12 147 ALA A CA 1
ATOM 1111 C C . ALA A 1 147 ? -14.810 1.837 5.102 1.00 98.12 147 ALA A C 1
ATOM 1113 O O . ALA A 1 147 ? -15.773 2.569 5.335 1.00 98.12 147 ALA A O 1
ATOM 1114 N N . ASP A 1 148 ? -14.828 0.533 5.396 1.00 98.12 148 ASP A N 1
ATOM 1115 C CA . ASP A 1 148 ? -15.970 -0.126 6.025 1.00 98.12 148 ASP A CA 1
ATOM 1116 C C . ASP A 1 148 ? -16.228 0.401 7.436 1.00 98.12 148 ASP A C 1
ATOM 1118 O O . ASP A 1 148 ? -17.378 0.682 7.769 1.00 98.12 148 ASP A O 1
ATOM 1122 N N . LEU A 1 149 ? -15.183 0.595 8.245 1.00 98.38 149 LEU A N 1
ATOM 1123 C CA . LEU A 1 149 ? -15.326 1.165 9.583 1.00 98.38 149 LEU A CA 1
ATOM 1124 C C . LEU A 1 149 ? -15.889 2.593 9.543 1.00 98.38 149 LEU A C 1
ATOM 1126 O O . LEU A 1 149 ? -16.799 2.920 10.305 1.00 98.38 149 LEU A O 1
ATOM 1130 N N . ALA A 1 150 ? -15.391 3.433 8.634 1.00 98.19 150 ALA A N 1
ATOM 1131 C CA . ALA A 1 150 ? -15.902 4.791 8.464 1.00 98.19 150 ALA A CA 1
ATOM 1132 C C . ALA A 1 150 ? -17.388 4.807 8.073 1.00 98.19 150 ALA A C 1
ATOM 1134 O O . ALA A 1 150 ? -18.142 5.671 8.518 1.00 98.19 150 ALA A O 1
ATOM 1135 N N . ARG A 1 151 ? -17.829 3.818 7.286 1.00 97.69 151 ARG A N 1
ATOM 1136 C CA . ARG A 1 151 ? -19.233 3.656 6.895 1.00 97.69 151 ARG A CA 1
ATOM 1137 C C . ARG A 1 151 ? -20.116 3.139 8.033 1.00 97.69 151 ARG A C 1
ATOM 1139 O O . ARG A 1 151 ? -21.274 3.541 8.112 1.00 97.69 151 ARG A O 1
ATOM 1146 N N . THR A 1 152 ? -19.630 2.221 8.869 1.00 97.50 152 THR A N 1
ATOM 1147 C CA . THR A 1 152 ? -20.443 1.617 9.941 1.00 97.50 152 THR A CA 1
ATOM 1148 C C . THR A 1 152 ? -20.518 2.472 11.200 1.00 97.50 152 THR A C 1
ATOM 1150 O O . THR A 1 152 ? -21.531 2.414 11.894 1.00 97.50 152 THR A O 1
ATOM 1153 N N . GLY A 1 153 ? -19.485 3.261 11.506 1.00 96.75 153 GLY A N 1
ATOM 1154 C CA . GLY A 1 153 ? -19.485 4.131 12.685 1.00 96.75 153 GLY A CA 1
ATOM 1155 C C . GLY A 1 153 ? -19.301 3.396 14.022 1.00 96.75 153 GLY A C 1
ATOM 1156 O O . GLY A 1 153 ? -19.609 3.963 15.069 1.00 96.75 153 GLY A O 1
ATOM 1157 N N . ASP A 1 154 ? -18.859 2.134 14.019 1.00 97.38 154 ASP A N 1
ATOM 1158 C CA . ASP A 1 154 ? -18.835 1.299 15.227 1.00 97.38 154 ASP A CA 1
ATOM 1159 C C . ASP A 1 154 ? -17.688 1.660 16.193 1.00 97.38 154 ASP A C 1
ATOM 1161 O O . ASP A 1 154 ? -16.513 1.430 15.913 1.00 97.38 154 ASP A O 1
ATOM 1165 N N . LEU A 1 155 ? -18.042 2.153 17.384 1.00 97.31 155 LEU A N 1
ATOM 1166 C CA . LEU A 1 155 ? -17.110 2.509 18.466 1.00 97.31 155 LEU A CA 1
ATOM 1167 C C . LEU A 1 155 ? -16.386 1.306 19.095 1.00 97.31 155 LEU A C 1
ATOM 1169 O O . LEU A 1 155 ? -15.367 1.489 19.774 1.00 97.31 155 LEU A O 1
ATOM 1173 N N . ALA A 1 156 ? -16.924 0.093 18.931 1.00 97.94 156 ALA A N 1
ATOM 1174 C CA . ALA A 1 156 ? -16.329 -1.142 19.433 1.00 97.94 156 ALA A CA 1
ATOM 1175 C C . ALA A 1 156 ? -15.340 -1.777 18.442 1.00 97.94 156 ALA A C 1
ATOM 1177 O O . ALA A 1 156 ? -14.666 -2.755 18.793 1.00 97.94 156 ALA A O 1
ATOM 1178 N N . THR A 1 157 ? -15.224 -1.222 17.235 1.00 98.38 157 THR A N 1
ATOM 1179 C CA . THR A 1 157 ? -14.349 -1.726 16.180 1.00 98.38 157 THR A CA 1
ATOM 1180 C C . THR A 1 157 ? -13.234 -0.728 15.887 1.00 98.38 157 THR A C 1
ATOM 1182 O O . THR A 1 157 ? -13.454 0.470 15.728 1.00 98.38 157 THR A O 1
ATOM 1185 N N . ALA A 1 158 ? -12.013 -1.243 15.803 1.00 98.69 158 ALA A N 1
ATOM 1186 C CA . ALA A 1 158 ? -10.875 -0.551 15.225 1.00 98.69 158 ALA A CA 1
ATOM 1187 C C . ALA A 1 158 ? -10.379 -1.319 13.996 1.00 98.69 158 ALA A C 1
ATOM 1189 O O . ALA A 1 158 ? -10.755 -2.470 13.757 1.00 98.69 158 ALA A O 1
ATOM 1190 N N . VAL A 1 159 ? -9.511 -0.694 13.214 1.00 98.75 159 VAL A N 1
ATOM 1191 C CA . VAL A 1 159 ? -8.829 -1.325 12.085 1.00 98.75 159 VAL A CA 1
ATOM 1192 C C . VAL A 1 159 ? -7.332 -1.126 12.203 1.00 98.75 159 VAL A C 1
ATOM 1194 O O . VAL A 1 159 ? -6.880 -0.118 12.740 1.00 98.75 159 VAL A O 1
ATOM 1197 N N . ILE A 1 160 ? -6.559 -2.070 11.674 1.00 98.62 160 ILE A N 1
ATOM 1198 C CA . ILE A 1 160 ? -5.135 -1.838 11.418 1.00 98.62 160 ILE A CA 1
ATOM 1199 C C . ILE A 1 160 ? -4.988 -1.424 9.960 1.00 98.62 160 ILE A C 1
ATOM 1201 O O . ILE A 1 160 ? -5.288 -2.208 9.056 1.00 98.62 160 ILE A O 1
ATOM 1205 N N . ALA A 1 161 ? -4.551 -0.193 9.730 1.00 98.25 161 ALA A N 1
ATOM 1206 C CA . ALA A 1 161 ? -4.356 0.350 8.395 1.00 98.25 161 ALA A CA 1
ATOM 1207 C C . ALA A 1 161 ? -3.271 1.432 8.394 1.00 98.25 161 ALA A C 1
ATOM 1209 O O . ALA A 1 161 ? -2.619 1.701 9.403 1.00 98.25 161 ALA A O 1
ATOM 1210 N N . SER A 1 162 ? -3.064 2.042 7.232 1.00 97.94 162 SER A N 1
ATOM 1211 C CA . SER A 1 162 ? -2.089 3.109 7.066 1.00 97.94 162 SER A CA 1
ATOM 1212 C C . SER A 1 162 ? -2.599 4.443 7.628 1.00 97.94 162 SER A C 1
ATOM 1214 O O . SER A 1 162 ? -3.807 4.683 7.654 1.00 97.94 162 SER A O 1
ATOM 1216 N N . HIS A 1 163 ? -1.697 5.356 8.002 1.00 97.31 163 HIS A N 1
ATOM 1217 C CA . HIS A 1 163 ? -2.081 6.720 8.398 1.00 97.31 163 HIS A CA 1
ATOM 1218 C C . HIS A 1 163 ? -2.910 7.435 7.319 1.00 97.31 163 HIS A C 1
ATOM 1220 O O . HIS A 1 163 ? -3.888 8.116 7.621 1.00 97.31 163 HIS A O 1
ATOM 1226 N N . LEU A 1 164 ? -2.559 7.234 6.045 1.00 97.88 164 LEU A N 1
ATOM 1227 C CA . LEU A 1 164 ? -3.270 7.840 4.922 1.00 97.88 164 LEU A CA 1
ATOM 1228 C C . LEU A 1 164 ? -4.731 7.374 4.841 1.00 97.88 164 LEU A C 1
ATOM 1230 O O . LEU A 1 164 ? -5.599 8.146 4.444 1.00 97.88 164 LEU A O 1
ATOM 1234 N N . ALA A 1 165 ? -5.027 6.130 5.228 1.00 98.25 165 ALA A N 1
ATOM 1235 C CA . ALA A 1 165 ? -6.408 5.667 5.307 1.00 98.25 165 ALA A CA 1
ATOM 1236 C C . ALA A 1 165 ? -7.208 6.456 6.359 1.00 98.25 165 ALA A C 1
ATOM 1238 O O . ALA A 1 165 ? -8.378 6.752 6.130 1.00 98.25 165 ALA A O 1
ATOM 1239 N N . ALA A 1 166 ? -6.585 6.855 7.474 1.00 98.12 166 ALA A N 1
ATOM 1240 C CA . ALA A 1 166 ? -7.245 7.696 8.469 1.00 98.12 166 ALA A CA 1
ATOM 1241 C C . ALA A 1 166 ? -7.631 9.065 7.899 1.00 98.12 166 ALA A C 1
ATOM 1243 O O . ALA A 1 166 ? -8.778 9.479 8.050 1.00 98.12 166 ALA A O 1
ATOM 1244 N N . GLU A 1 167 ? -6.707 9.721 7.190 1.00 97.88 167 GLU A N 1
ATOM 1245 C CA . GLU A 1 167 ? -6.964 11.008 6.531 1.00 97.88 167 GLU A CA 1
ATOM 1246 C C . GLU A 1 167 ? -8.114 10.915 5.520 1.00 97.88 167 GLU A C 1
ATOM 1248 O O . GLU A 1 167 ? -9.017 11.748 5.529 1.00 97.88 167 GLU A O 1
ATOM 1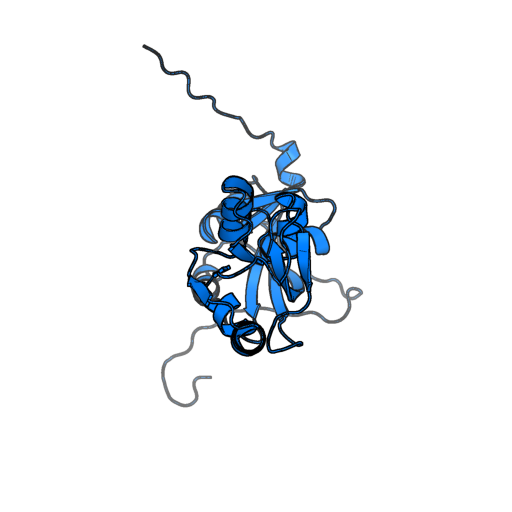253 N N . ILE A 1 168 ? -8.091 9.893 4.658 1.00 98.06 168 ILE A N 1
ATOM 1254 C CA . ILE A 1 168 ? -9.069 9.726 3.573 1.00 98.06 168 ILE A CA 1
ATOM 1255 C C . ILE A 1 168 ? -10.465 9.427 4.120 1.00 98.06 168 ILE A C 1
ATOM 1257 O O . ILE A 1 168 ? -11.451 9.947 3.602 1.00 98.06 168 ILE A O 1
ATOM 1261 N N . TYR A 1 169 ? -10.557 8.583 5.148 1.00 98.38 169 TYR A N 1
ATOM 1262 C CA . TYR A 1 169 ? -11.835 8.082 5.654 1.00 98.38 169 TYR A CA 1
ATOM 1263 C C . TYR A 1 169 ? -12.316 8.790 6.930 1.00 98.38 169 TYR A C 1
ATOM 1265 O O . TYR A 1 169 ? -13.315 8.377 7.515 1.00 98.38 169 TYR A O 1
ATOM 1273 N N . GLY A 1 170 ? -11.632 9.851 7.371 1.00 98.25 170 GLY A N 1
ATOM 1274 C CA . GLY A 1 170 ? -12.014 10.618 8.561 1.00 98.25 170 GLY A CA 1
ATOM 1275 C C . GLY A 1 170 ? -11.921 9.822 9.869 1.00 98.25 170 GLY A C 1
ATOM 1276 O O . GLY A 1 170 ? -12.700 10.059 10.794 1.00 98.25 170 GLY A O 1
ATOM 1277 N N . LEU A 1 171 ? -10.997 8.862 9.943 1.00 98.62 171 LEU A N 1
ATOM 1278 C CA . LEU A 1 171 ? -10.741 8.071 11.148 1.00 98.62 171 LEU A CA 1
ATOM 1279 C C . LEU A 1 171 ? -9.650 8.719 12.007 1.00 98.62 171 LEU A C 1
ATOM 1281 O O . LEU A 1 171 ? -8.845 9.519 11.535 1.00 98.62 171 LEU A O 1
ATOM 1285 N N . VAL A 1 172 ? -9.592 8.328 13.278 1.00 98.25 172 VAL A N 1
ATOM 1286 C CA . VAL A 1 172 ? -8.568 8.770 14.228 1.00 98.25 172 VAL A CA 1
ATOM 1287 C C . VAL A 1 172 ? -7.609 7.636 14.558 1.00 98.25 172 VAL A C 1
ATOM 1289 O O . VAL A 1 172 ? -8.019 6.498 14.776 1.00 98.25 172 VAL A O 1
ATOM 1292 N N . SER A 1 173 ? -6.317 7.949 14.624 1.00 98.25 173 SER A N 1
ATOM 1293 C CA . SER A 1 173 ? -5.295 7.012 15.089 1.00 98.25 173 SER A CA 1
ATOM 1294 C C . SER A 1 173 ? -5.295 6.968 16.615 1.00 98.25 173 SER A C 1
ATOM 1296 O O . SER A 1 173 ? -4.894 7.937 17.256 1.00 98.25 173 SER A O 1
ATOM 1298 N N . LEU A 1 174 ? -5.713 5.845 17.200 1.00 98.06 174 LEU A N 1
ATOM 1299 C CA . LEU A 1 174 ? -5.645 5.622 18.649 1.00 98.06 174 LEU A CA 1
ATOM 1300 C C . LEU A 1 174 ? -4.221 5.301 19.101 1.00 98.06 174 LEU A C 1
ATOM 1302 O O . LEU A 1 174 ? -3.794 5.700 20.183 1.00 98.06 174 LEU A O 1
ATOM 1306 N N . THR A 1 175 ? -3.482 4.557 18.282 1.00 97.94 175 THR A N 1
ATOM 1307 C CA . THR A 1 175 ? -2.086 4.192 18.536 1.00 97.94 175 THR A CA 1
ATOM 1308 C C . THR A 1 175 ? -1.383 4.007 17.197 1.00 97.94 175 THR A C 1
ATOM 1310 O O . THR A 1 175 ? -1.925 3.360 16.301 1.00 97.94 175 THR A O 1
ATOM 1313 N N . ALA A 1 176 ? -0.215 4.624 17.046 1.00 97.06 176 ALA A N 1
ATOM 1314 C CA . ALA A 1 176 ? 0.661 4.449 15.891 1.00 97.06 176 ALA A CA 1
ATOM 1315 C C . ALA A 1 176 ? 1.706 3.361 16.179 1.00 97.06 176 ALA A C 1
ATOM 1317 O O . ALA A 1 176 ? 1.903 3.003 17.340 1.00 97.06 176 ALA A O 1
ATOM 1318 N N . ASP A 1 177 ? 2.370 2.878 15.129 1.00 95.94 177 ASP A N 1
ATOM 1319 C CA . ASP A 1 177 ? 3.491 1.933 15.204 1.00 95.94 177 ASP A CA 1
ATOM 1320 C C . ASP A 1 177 ? 3.142 0.640 15.967 1.00 95.94 177 ASP A C 1
ATOM 1322 O O . ASP A 1 177 ? 3.871 0.191 16.852 1.00 95.94 177 ASP A O 1
ATOM 1326 N N . VAL A 1 178 ? 1.980 0.049 15.655 1.00 96.88 178 VAL A N 1
ATOM 1327 C CA . VAL A 1 178 ? 1.476 -1.162 16.340 1.00 96.88 178 VAL A CA 1
ATOM 1328 C C . VAL A 1 178 ? 2.043 -2.472 15.777 1.00 96.88 178 VAL A C 1
ATOM 1330 O O . VAL A 1 178 ? 1.656 -3.558 16.217 1.00 96.88 178 VAL A O 1
ATOM 1333 N N . GLU A 1 179 ? 2.938 -2.390 14.792 1.00 95.06 179 GLU A N 1
ATOM 1334 C CA . GLU A 1 179 ? 3.641 -3.541 14.239 1.00 95.06 179 GLU A CA 1
ATOM 1335 C C . GLU A 1 179 ? 4.675 -4.156 15.199 1.00 95.06 179 GLU A C 1
ATOM 1337 O O . GLU A 1 179 ? 5.395 -3.481 15.925 1.00 95.06 179 GLU A O 1
ATOM 1342 N N . ASP A 1 180 ? 4.827 -5.478 15.134 1.00 92.75 180 ASP A N 1
ATOM 1343 C CA . ASP A 1 180 ? 5.761 -6.265 15.941 1.00 92.75 180 ASP A CA 1
ATOM 1344 C C . ASP A 1 180 ? 7.237 -6.027 15.546 1.00 92.75 180 ASP A C 1
ATOM 1346 O O . ASP A 1 180 ? 8.140 -6.423 16.294 1.00 92.75 180 ASP A O 1
ATOM 1350 N N . ALA A 1 181 ? 7.489 -5.465 14.355 1.00 88.69 181 ALA A N 1
ATOM 1351 C CA . ALA A 1 181 ? 8.812 -5.282 13.761 1.00 88.69 181 ALA A CA 1
ATOM 1352 C C . ALA A 1 181 ? 8.966 -3.896 13.113 1.00 88.69 181 ALA A C 1
ATOM 1354 O O . ALA A 1 181 ? 8.412 -3.628 12.051 1.00 88.69 181 ALA A O 1
ATOM 1355 N N . GLU A 1 182 ? 9.829 -3.061 13.694 1.00 85.75 182 GLU A N 1
ATOM 1356 C CA . GLU A 1 182 ? 10.047 -1.666 13.274 1.00 85.75 182 GLU A CA 1
ATOM 1357 C C . GLU A 1 182 ? 10.707 -1.503 11.889 1.00 85.75 182 GLU A C 1
ATOM 1359 O O . GLU A 1 182 ? 10.731 -0.412 11.326 1.00 85.75 182 GLU A O 1
ATOM 1364 N N . HIS A 1 183 ? 11.283 -2.569 11.329 1.00 86.69 183 HIS A N 1
ATOM 1365 C CA . HIS A 1 183 ? 12.017 -2.544 10.056 1.00 86.69 183 HIS A CA 1
ATOM 1366 C C . HIS A 1 183 ? 11.165 -3.005 8.860 1.00 86.69 183 HIS A C 1
ATOM 1368 O O . HIS A 1 183 ? 11.704 -3.466 7.848 1.00 86.69 183 HIS A O 1
ATOM 1374 N N . ASN A 1 184 ? 9.836 -2.928 8.977 1.00 90.75 184 ASN A N 1
ATOM 1375 C CA . ASN A 1 184 ? 8.905 -3.303 7.919 1.00 90.75 184 ASN A CA 1
ATOM 1376 C C . ASN A 1 184 ? 8.965 -2.290 6.768 1.00 90.75 184 ASN A C 1
ATOM 1378 O O . ASN A 1 184 ? 8.454 -1.181 6.876 1.00 90.75 184 ASN A O 1
ATOM 1382 N N . THR A 1 185 ? 9.596 -2.666 5.661 1.00 93.94 185 THR A N 1
ATOM 1383 C CA . THR A 1 185 ? 9.810 -1.799 4.501 1.00 93.94 185 THR A CA 1
ATOM 1384 C C . THR A 1 185 ? 9.387 -2.538 3.249 1.00 93.94 185 THR A C 1
ATOM 1386 O O . THR A 1 185 ? 9.772 -3.687 3.032 1.00 93.94 185 THR A O 1
ATOM 1389 N N . THR A 1 186 ? 8.618 -1.859 2.406 1.00 94.81 186 THR A N 1
ATOM 1390 C CA . THR A 1 186 ? 8.242 -2.350 1.082 1.00 94.81 186 THR A CA 1
ATOM 1391 C C . THR A 1 186 ? 9.033 -1.599 0.022 1.00 94.81 186 THR A C 1
ATOM 1393 O O . THR A 1 186 ? 9.069 -0.367 0.020 1.00 94.81 186 THR A O 1
ATOM 1396 N N . ARG A 1 187 ? 9.659 -2.347 -0.885 1.00 96.00 187 ARG A N 1
ATOM 1397 C CA . ARG A 1 187 ? 10.287 -1.834 -2.098 1.00 96.00 187 ARG A CA 1
ATOM 1398 C C . ARG A 1 187 ? 9.256 -1.818 -3.217 1.00 96.00 187 ARG A C 1
ATOM 1400 O O . ARG A 1 187 ? 8.647 -2.842 -3.532 1.00 96.00 187 ARG A O 1
ATOM 1407 N N . PHE A 1 188 ? 9.113 -0.659 -3.833 1.00 97.06 188 PHE A N 1
ATOM 1408 C CA . PHE A 1 188 ? 8.281 -0.421 -4.996 1.00 97.06 188 PHE A CA 1
ATOM 1409 C C . PHE A 1 188 ? 9.151 -0.103 -6.206 1.00 97.06 188 PHE A C 1
ATOM 1411 O O . PHE A 1 188 ? 10.198 0.531 -6.082 1.00 97.06 188 PHE A O 1
ATOM 1418 N N . LEU A 1 189 ? 8.690 -0.514 -7.380 1.00 96.81 189 LEU A N 1
ATOM 1419 C CA . LEU A 1 189 ? 9.235 -0.105 -8.665 1.00 96.81 189 LEU A CA 1
ATOM 1420 C C . LEU A 1 189 ? 8.304 0.913 -9.311 1.00 96.81 189 LEU A C 1
ATOM 1422 O O . LEU A 1 189 ? 7.081 0.776 -9.250 1.00 96.81 189 LEU A O 1
ATOM 1426 N N . VAL A 1 190 ? 8.905 1.904 -9.962 1.00 97.50 190 VAL A N 1
ATOM 1427 C CA . VAL A 1 190 ? 8.193 2.867 -10.798 1.00 97.50 190 VAL A CA 1
ATOM 1428 C C . VAL A 1 190 ? 8.326 2.424 -12.244 1.00 97.50 190 VAL A C 1
ATOM 1430 O O . VAL A 1 190 ? 9.444 2.315 -12.757 1.00 97.50 190 VAL A O 1
ATOM 1433 N N . LEU A 1 191 ? 7.195 2.161 -12.891 1.00 97.25 191 LEU A N 1
ATOM 1434 C CA . LEU A 1 191 ? 7.141 1.712 -14.278 1.00 97.25 191 LEU A CA 1
ATOM 1435 C C . LEU A 1 191 ? 6.616 2.813 -15.195 1.00 97.25 191 LEU A C 1
ATOM 1437 O O . LEU A 1 191 ? 5.701 3.543 -14.820 1.00 97.25 191 LEU A O 1
ATOM 1441 N N . ALA A 1 192 ? 7.164 2.896 -16.404 1.00 97.19 192 ALA A N 1
ATOM 1442 C CA . ALA A 1 192 ? 6.737 3.828 -17.442 1.00 97.19 192 ALA A CA 1
ATOM 1443 C C . ALA A 1 192 ? 6.699 3.153 -18.818 1.00 97.19 192 ALA A C 1
ATOM 1445 O O . ALA A 1 192 ? 7.353 2.131 -19.036 1.00 97.19 192 ALA A O 1
ATOM 1446 N N . GLN A 1 193 ? 5.946 3.746 -19.746 1.00 95.56 193 GLN A N 1
ATOM 1447 C CA . GLN A 1 193 ? 5.892 3.292 -21.136 1.00 95.56 193 GLN A CA 1
ATOM 1448 C C . GLN A 1 193 ? 7.218 3.518 -21.869 1.00 95.56 193 GLN A C 1
ATOM 1450 O O . GLN A 1 193 ? 7.674 2.637 -22.585 1.00 95.56 193 GLN A O 1
ATOM 1455 N N . GLU A 1 194 ? 7.852 4.671 -21.657 1.00 94.56 194 GLU A N 1
ATOM 1456 C CA . GLU A 1 194 ? 9.150 4.993 -22.249 1.00 94.56 194 GLU A CA 1
ATOM 1457 C C . GLU A 1 194 ? 10.282 4.722 -21.249 1.00 94.56 194 GLU A C 1
ATOM 1459 O O . GLU A 1 194 ? 10.164 5.080 -20.068 1.00 94.56 194 GLU A O 1
ATOM 1464 N N . PRO A 1 195 ? 11.401 4.117 -21.683 1.00 93.75 195 PRO A N 1
ATOM 1465 C CA . PRO A 1 195 ? 12.541 3.900 -20.812 1.00 93.75 195 PRO A CA 1
ATOM 1466 C C . PRO A 1 195 ? 13.190 5.225 -20.413 1.00 93.75 195 PRO A C 1
ATOM 1468 O O . PRO A 1 195 ? 13.360 6.144 -21.215 1.00 93.75 195 PRO A O 1
ATOM 1471 N N . ARG A 1 196 ? 13.656 5.285 -19.166 1.00 91.69 196 ARG A N 1
ATOM 1472 C CA . ARG A 1 196 ? 14.521 6.354 -18.671 1.00 91.69 196 ARG A CA 1
ATOM 1473 C C . ARG A 1 196 ? 15.815 5.744 -18.165 1.00 91.69 196 ARG A C 1
ATOM 1475 O O . ARG A 1 196 ? 15.827 5.062 -17.145 1.00 91.69 196 ARG A O 1
ATOM 1482 N N . TYR A 1 197 ? 16.902 6.008 -18.877 1.00 89.00 197 TYR A N 1
ATOM 1483 C CA . TYR A 1 197 ? 18.224 5.545 -18.478 1.00 89.00 197 TYR A CA 1
ATOM 1484 C C . TYR A 1 197 ? 18.877 6.556 -17.529 1.00 89.00 197 TYR A C 1
ATOM 1486 O O . TYR A 1 197 ? 18.838 7.755 -17.823 1.00 89.00 197 TYR A O 1
ATOM 1494 N N . PRO A 1 198 ? 19.473 6.105 -16.411 1.00 86.31 198 PRO A N 1
ATOM 1495 C CA . PRO A 1 198 ? 20.217 6.989 -15.527 1.00 86.31 198 PRO A CA 1
ATOM 1496 C C . PRO A 1 198 ? 21.433 7.563 -16.263 1.00 86.31 198 PRO A C 1
ATOM 1498 O O . PRO A 1 198 ? 22.172 6.848 -16.945 1.00 86.31 198 PRO A O 1
ATOM 1501 N N . GLY A 1 199 ? 21.633 8.870 -16.139 1.00 84.69 199 GLY A N 1
ATOM 1502 C CA . GLY A 1 199 ? 22.813 9.561 -16.629 1.00 84.69 199 GLY A CA 1
ATOM 1503 C C . GLY A 1 199 ? 24.018 9.347 -15.713 1.00 84.69 199 GLY A C 1
ATOM 1504 O O . GLY A 1 199 ? 23.896 8.996 -14.544 1.00 84.69 199 GLY A O 1
ATOM 1505 N N . VAL A 1 200 ? 25.214 9.651 -16.221 1.00 80.44 200 VAL A N 1
ATOM 1506 C CA . VAL A 1 200 ? 26.489 9.498 -15.484 1.00 80.44 200 VAL A CA 1
ATOM 1507 C C . VAL A 1 200 ? 26.514 10.272 -14.154 1.00 80.44 200 VAL A C 1
ATOM 1509 O O . VAL A 1 200 ? 27.243 9.910 -13.235 1.00 80.44 200 VAL A O 1
ATOM 1512 N N . LYS A 1 201 ? 25.725 11.346 -14.042 1.00 86.44 201 LYS A N 1
ATOM 1513 C CA . LYS A 1 201 ? 25.659 12.210 -12.854 1.00 86.44 201 LYS A CA 1
ATOM 1514 C C . LYS A 1 201 ? 24.587 11.794 -11.840 1.00 86.44 201 LYS A C 1
ATOM 1516 O O . LYS A 1 201 ? 24.546 12.389 -10.769 1.00 86.44 201 LYS A O 1
ATOM 1521 N N . ASP A 1 202 ? 23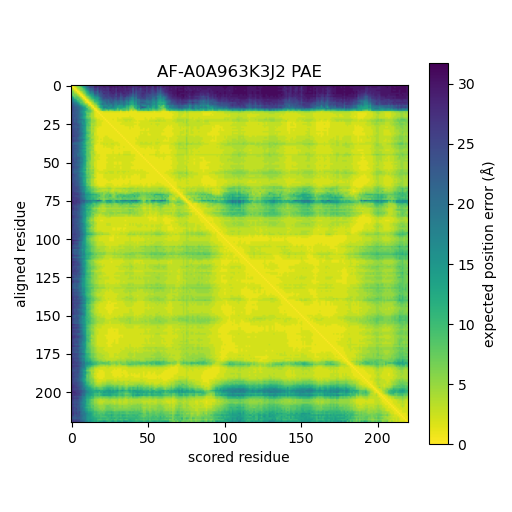.764 10.791 -12.148 1.00 83.50 202 ASP A N 1
ATOM 1522 C CA . ASP A 1 202 ? 22.621 10.398 -11.310 1.00 83.50 202 ASP A CA 1
ATOM 1523 C C . ASP A 1 202 ? 23.025 9.489 -10.132 1.00 83.50 202 ASP A C 1
ATOM 1525 O O . ASP A 1 202 ? 22.193 9.140 -9.298 1.00 83.50 202 ASP A O 1
ATOM 1529 N N . GLY A 1 203 ? 24.314 9.143 -10.021 1.00 87.38 203 GLY A N 1
ATOM 1530 C CA . GLY A 1 203 ? 24.854 8.331 -8.932 1.00 87.38 203 GLY A CA 1
ATOM 1531 C C . GLY A 1 203 ? 24.785 6.824 -9.215 1.00 87.38 203 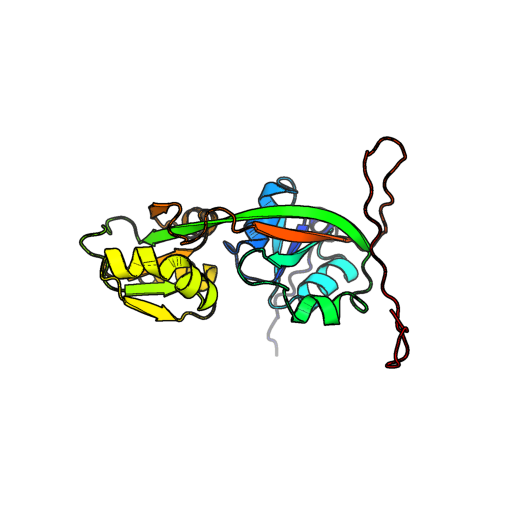GLY A C 1
ATOM 1532 O O . GLY A 1 203 ? 24.866 6.412 -10.375 1.00 87.38 203 GLY A O 1
ATOM 1533 N N . PRO A 1 204 ? 24.713 5.977 -8.168 1.00 88.75 204 PRO A N 1
ATOM 1534 C CA . PRO A 1 204 ? 24.603 4.530 -8.327 1.00 88.75 204 PRO A CA 1
ATOM 1535 C C . PRO A 1 204 ? 23.374 4.137 -9.155 1.00 88.75 204 PRO A C 1
ATOM 1537 O O . PRO A 1 204 ? 22.280 4.649 -8.937 1.00 88.75 204 PRO A O 1
ATOM 1540 N N . ALA A 1 205 ? 23.552 3.188 -10.074 1.00 90.69 205 ALA A N 1
ATOM 1541 C CA . ALA A 1 205 ? 22.492 2.689 -10.943 1.00 90.69 205 ALA A CA 1
ATOM 1542 C C . ALA A 1 205 ? 22.226 1.203 -10.690 1.00 90.69 205 ALA A C 1
ATOM 1544 O O . ALA A 1 205 ? 23.148 0.421 -10.449 1.00 90.69 205 ALA A O 1
ATOM 1545 N N . ILE A 1 206 ? 20.960 0.807 -10.809 1.00 91.69 206 ILE A N 1
ATOM 1546 C CA . ILE A 1 206 ? 20.531 -0.590 -10.760 1.00 91.69 206 ILE A CA 1
ATOM 1547 C C . ILE A 1 206 ? 20.081 -1.000 -12.158 1.00 91.69 206 ILE A C 1
ATOM 1549 O O . ILE A 1 206 ? 19.270 -0.323 -12.785 1.00 91.69 206 ILE A O 1
ATOM 1553 N N . THR A 1 207 ? 20.586 -2.136 -12.639 1.00 91.62 207 THR A N 1
ATOM 1554 C CA . THR A 1 207 ? 20.083 -2.782 -13.856 1.00 91.62 207 THR A CA 1
ATOM 1555 C C . THR A 1 207 ? 19.282 -4.012 -13.465 1.00 91.62 207 THR A C 1
ATOM 1557 O O . THR A 1 207 ? 19.799 -4.903 -12.794 1.00 91.62 207 THR A O 1
ATOM 1560 N N . SER A 1 208 ? 18.026 -4.067 -13.900 1.00 90.19 208 SER A N 1
ATOM 1561 C CA . SER A 1 208 ? 17.169 -5.243 -13.738 1.00 90.19 208 SER A CA 1
ATOM 1562 C C . SER A 1 208 ? 17.086 -5.992 -15.061 1.00 90.19 208 SER A C 1
ATOM 1564 O O . SER A 1 208 ? 16.792 -5.394 -16.093 1.00 90.19 208 SER A O 1
ATOM 1566 N N . PHE A 1 209 ? 17.338 -7.297 -15.038 1.00 90.44 209 PHE A N 1
ATOM 1567 C CA . PHE A 1 209 ? 17.227 -8.157 -16.211 1.00 90.44 209 PHE A CA 1
ATOM 1568 C C . PHE A 1 209 ? 16.710 -9.538 -15.816 1.00 90.44 209 PHE A C 1
ATOM 1570 O O . PHE A 1 209 ? 16.831 -9.973 -14.672 1.00 90.44 209 PHE A O 1
ATOM 1577 N N . LEU A 1 210 ? 16.125 -10.224 -16.790 1.00 87.00 210 LEU A N 1
ATOM 1578 C CA . LEU A 1 210 ? 15.623 -11.584 -16.657 1.00 87.00 210 LEU A CA 1
ATOM 1579 C C . LEU A 1 210 ? 16.439 -12.481 -17.579 1.00 87.00 210 LEU A C 1
ATOM 1581 O O . LEU A 1 210 ? 16.704 -12.130 -18.727 1.00 87.00 210 LEU A O 1
ATOM 1585 N N . PHE A 1 211 ? 16.804 -13.657 -17.091 1.00 90.44 211 PHE A N 1
ATOM 1586 C CA . PHE A 1 211 ? 17.450 -14.689 -17.888 1.00 90.44 211 PHE A CA 1
ATOM 1587 C C . PHE A 1 211 ? 16.847 -16.046 -17.533 1.00 90.44 211 PHE A C 1
ATOM 1589 O O . PHE A 1 211 ? 16.289 -16.238 -16.453 1.00 90.44 211 PHE A O 1
ATOM 1596 N N . LYS A 1 212 ? 16.911 -16.985 -18.475 1.00 90.00 212 LYS A N 1
ATOM 1597 C CA . LYS A 1 212 ? 16.431 -18.355 -18.291 1.00 90.00 212 LYS A CA 1
ATOM 1598 C C . LYS A 1 212 ? 17.621 -19.294 -18.368 1.00 90.00 212 LYS A C 1
ATOM 1600 O O . LYS A 1 212 ? 18.457 -19.157 -19.257 1.00 90.00 212 LYS A O 1
ATOM 1605 N N . VAL A 1 213 ? 17.660 -20.262 -17.463 1.00 93.94 213 VAL A N 1
ATOM 1606 C CA . VAL A 1 213 ? 18.693 -21.299 -17.415 1.00 93.94 213 VAL A CA 1
ATOM 1607 C C . VAL A 1 213 ? 18.063 -22.673 -17.603 1.00 93.94 213 VAL A C 1
ATOM 1609 O O . VAL A 1 213 ? 16.862 -22.860 -17.393 1.00 93.94 213 VAL A O 1
ATOM 1612 N N . ARG A 1 214 ? 18.870 -23.656 -18.005 1.00 94.44 214 ARG A N 1
ATOM 1613 C CA . ARG A 1 214 ? 18.450 -25.061 -17.966 1.00 94.44 214 ARG A CA 1
ATOM 1614 C C . ARG A 1 214 ? 18.381 -25.514 -16.508 1.00 94.44 214 ARG A C 1
ATOM 1616 O O . ARG A 1 214 ? 19.237 -25.141 -15.717 1.00 94.44 214 ARG A O 1
ATOM 1623 N N . ASN A 1 215 ? 17.415 -26.365 -16.169 1.00 95.19 215 ASN A N 1
ATOM 1624 C CA . ASN A 1 215 ? 17.322 -26.947 -14.828 1.00 95.19 215 ASN A CA 1
ATOM 1625 C C . ASN A 1 215 ? 18.317 -28.115 -14.664 1.00 95.19 215 ASN A C 1
ATOM 1627 O O . ASN A 1 215 ? 17.926 -29.281 -14.691 1.00 95.19 215 ASN A O 1
ATOM 1631 N N . VAL A 1 216 ? 19.613 -27.798 -14.603 1.00 96.00 216 VAL A N 1
ATOM 1632 C CA . VAL A 1 216 ? 20.725 -28.754 -14.459 1.00 96.00 216 VAL A CA 1
ATOM 1633 C C . VAL A 1 216 ? 21.751 -28.230 -13.444 1.00 96.00 216 VAL A C 1
ATOM 1635 O O . VAL A 1 216 ? 21.809 -27.018 -13.223 1.00 96.00 216 VAL A O 1
ATOM 1638 N N . PRO A 1 217 ? 22.566 -29.102 -12.818 1.00 95.00 217 PRO A N 1
ATOM 1639 C CA . PRO A 1 217 ? 23.619 -28.662 -11.903 1.00 95.00 217 PRO A CA 1
ATOM 1640 C C . PRO A 1 217 ? 24.550 -27.613 -12.538 1.00 95.00 217 PRO A C 1
ATOM 1642 O O . PRO A 1 217 ? 24.900 -27.738 -13.710 1.00 95.00 217 PRO A O 1
ATOM 1645 N N . ALA A 1 218 ? 24.957 -26.613 -11.745 1.00 93.38 218 ALA A N 1
ATOM 1646 C CA . ALA A 1 218 ? 25.839 -25.501 -12.137 1.00 93.38 218 ALA A CA 1
ATOM 1647 C C . ALA A 1 218 ? 25.304 -24.563 -13.245 1.00 93.38 218 ALA A C 1
ATOM 1649 O O . ALA A 1 218 ? 26.084 -23.953 -13.970 1.00 93.38 218 ALA A O 1
ATOM 1650 N N . ALA A 1 219 ? 23.980 -24.453 -13.401 1.00 92.38 219 ALA A N 1
ATOM 1651 C CA . ALA A 1 219 ? 23.367 -23.580 -14.406 1.00 92.38 219 ALA A CA 1
ATOM 1652 C C . ALA A 1 219 ? 23.167 -22.110 -13.977 1.00 92.38 219 ALA A C 1
ATOM 1654 O O . ALA A 1 219 ? 22.981 -21.267 -14.854 1.00 92.38 219 ALA A O 1
ATOM 1655 N N . LEU A 1 220 ? 23.169 -21.819 -12.670 1.00 85.94 220 LEU A N 1
ATOM 1656 C CA . LEU A 1 220 ? 23.173 -20.469 -12.087 1.00 85.94 220 LEU A CA 1
ATOM 1657 C C . LEU A 1 220 ? 24.578 -20.162 -11.568 1.00 85.94 220 LEU A C 1
ATOM 1659 O O . LEU A 1 220 ? 25.047 -19.033 -11.818 1.00 85.94 220 LEU A O 1
#

Foldseek 3Di:
DDDDDPPPPQDLVLQAQAEEEEDDQQAVLNVQCCVPPVRHHYDYDPDPLRNLVCQVVSVHFKYKAWAAKPQPGGPVVCVVCVVPSLWAFADKTKDQDKKFWWAAPPAALVQEAEEEAAPVLCVQQVVLCVVSNHHYDHDPHQLVLLQVRLVVRRSHYIYIGHPSSCVVSVIDGNDIRSGPDRRTMIMITMIHNDYDDDDPPNPDDDDDDDDDFPPDPPGD

pLDDT: mean 91.04, std 13.76, range [33.72, 98.75]

Mean predicted aligned error: 6.28 Å

Secondary structure (DSSP, 8-state):
-----------HHHHTTEEEEES-TTSHHHHHHHHH-TTSEEEEESSHHHHHHHHHTTS-SEEEEEEEETTTEE-HHHHHHGGGS--EEEEEEEEE---EEEE-TT--TTT--EEEE-HHHHHHTHHHHHHTT-EEEE-S-HHHHHHHHHHH--TTEEEEE-HHHHHHHT-EEEES---S-TT-EEEEEEEESS--PPPTTS-S----------SSTT--

=== Feature glossary ===
The record interleaves many kinds of information about one protein. Here is each kind framed as the question it answers.

Q: What does the local fold look like, residue by residue?
A: A 3Di character summarizes, for each residue, the relative orientation of the Cα frame of its nearest spatial neighbor. Because it encodes fold topology rather than chemistry, 3Di alignments detect remote structural similarity that sequence alignment misses.

Q: Which residues are in helices, strands, or loops?
A: Secondary structure is the local, repeating backbone conformation. DSSP classifies it into eight states by reading the hydrogen-bond network: three helix types (H, G, I), two β types (E, B), two non-regular types (T, S), and unstructured coil (-).

Q: How big and how compact is the whole molecule?
A: Three whole-structure scalars: the radius of gyration (RMS distance of Cα from centroid, in Å), the count of Cα–Cα contacts (pairs closer than 8 Å and separated by more than four residues in sequence — i.e. tertiary, not local, contacts), and the bounding-box dimensions. Together they distinguish compact globular folds from extended fibres or disordered chains.

Q: How confident is the AlphaFold model at each residue?
A: For AlphaFold models, the B-factor field carries pLDDT — the model's own estimate of local accuracy on a 0–100 scale. Regions with pLDDT<50 should be treated as essentially unmodeled; they often correspond to intrinsically disordered segments.

Q: What family and function is it annotated with?
A: Functional annotations link the protein to curated databases. InterPro entries identify conserved domains and families by matching the sequence against member-database signatures (Pfam, PROSITE, CDD, …). Gene Ontology (GO) terms describe molecular function, biological process, and cellular component in a controlled vocabulary. CATH places the structure in a hierarchical fold classification (Class/Architecture/Topology/Homologous-superfamily). The organism is the source species.

Q: What known structures does this most resemble?
A: Nearest PDB neighbors are the top structural matches found by Foldseek when searching this structure against the entire Protein Data Bank. Each hit reports a TM-score (0 to 1; >0.5 almost always implies the same fold) and an E-value. These are *structural* homologs — they may share no detectable sequence similarity.

Q: Which residues are buried vs exposed?
A: Solvent-accessible surface area (SASA) is the area in Å² traced out by the centre of a 1.4 Å probe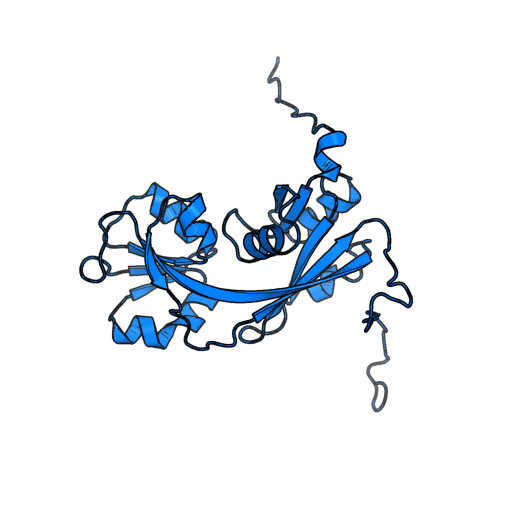 sphere (a water molecule) rolled over the protein's van der Waals surface (Shrake–Rupley / Lee–Richards construction). Buried residues have near-zero SASA; fully exposed residues can exceed 200 Å². The total SASA scales roughly with the number of surface residues.

Q: What are the backbone torsion angles?
A: φ (phi) and ψ (psi) are the two rotatable backbone dihedrals per residue: φ is the C(i-1)–N–Cα–C torsion, ψ is the N–Cα–C–N(i+1) torsion, both in degrees on (−180°, 180°]. α-helical residues cluster near (−60°, −45°); β-strand residues near (−120°, +130°). A Ramachandran plot is simply a scatter of (φ, ψ) for every residue.

Q: Are the domains correctly placed relative to each other?
A: Predicted aligned error is AlphaFold's pairwise confidence. Unlike pLDDT (per-residue), PAE is per-residue-pair and captures whether two parts of the structure are correctly placed relative to each other. Units are ångströms of expected positional error.

Q: What if only a Cα trace is available?
A: P-SEA three-state annotation labels each residue as helix, strand, or coil based purely on the geometry of the Cα trace. It serves as a fallback when the full backbone (and thus DSSP) is unavailable.

Q: What is the amino-acid chain?
A: This is the polypeptide sequence — one letter per residue, N-terminus first. Length ranges from a few dozen residues for small domains to over a thousand for large multi-domain proteins.

Q: What do the rendered images show?
A: The six renders are orthographic views along the three Cartesian axes in both directions. Representation (cartoon, sticks, or surface) and color scheme (sequence-rainbow or by-chain) vary across proteins so the training set covers all the common visualization conventions.

Q: What do the diagnostic plots show?
A: Plot images: a contact map (which residues are close in 3D, as an N×N binary image), a Ramachandran scatter (backbone torsion angles, revealing secondary-structure composition at a glance), and — for AlphaFold structures — a PAE heatmap (pairwise prediction confidence).

Q: How mobile is each atom in the crystal?
A: B-factor (Debye–Waller factor) reflects atomic displacement in the crystal lattice. It is an experimental observable (units Å²), not a prediction; low values mean the atom is pinned down, high values mean it moves or is heterogeneous across the crystal.

Q: Where is each backbone atom in 3D?
A: The mmCIF table is the protein's shape written out atom by atom. For each backbone N, Cα, C, and carbonyl O, it records an (x, y, z) coordinate triple in Å plus the residue type, chain letter, and residue number.